Protein AF-A0A915JVV0-F1 (afdb_monomer)

Mean predicted aligned error: 9.93 Å

Radius of gyration: 19.77 Å; Cα contacts (8 Å, |Δi|>4): 149; chains: 1; bounding box: 57×50×51 Å

Organism: Romanomermis culicivorax (NCBI:txid13658)

Structure (mmCIF, N/CA/C/O backbone):
data_AF-A0A915JVV0-F1
#
_entry.id   AF-A0A915JVV0-F1
#
loop_
_atom_site.group_PDB
_atom_site.id
_atom_site.type_symbol
_atom_site.label_atom_id
_atom_site.label_alt_id
_atom_site.label_comp_id
_atom_site.label_asym_id
_atom_site.label_entity_id
_atom_site.label_seq_id
_atom_site.pdbx_PDB_ins_code
_atom_site.Cartn_x
_atom_site.Cartn_y
_atom_site.Cartn_z
_atom_site.occupancy
_atom_site.B_iso_or_equiv
_atom_site.auth_seq_id
_atom_site.auth_comp_id
_atom_site.auth_asym_id
_atom_site.auth_atom_id
_atom_site.pdbx_PDB_model_num
ATOM 1 N N . MET A 1 1 ? -40.326 -8.888 22.782 1.00 46.03 1 MET A N 1
ATOM 2 C CA . MET A 1 1 ? -38.972 -9.107 23.348 1.00 46.03 1 MET A CA 1
ATOM 3 C C . MET A 1 1 ? -38.096 -10.059 22.497 1.00 46.03 1 MET A C 1
ATOM 5 O O . MET A 1 1 ? -37.294 -10.790 23.051 1.00 46.03 1 MET A O 1
ATOM 9 N N . ARG A 1 2 ? -38.201 -10.055 21.150 1.00 50.97 2 ARG A N 1
ATOM 10 C CA . ARG A 1 2 ? -37.357 -10.880 20.242 1.00 50.97 2 ARG A CA 1
ATOM 11 C C . ARG A 1 2 ? -36.210 -10.111 19.569 1.00 50.97 2 ARG A C 1
ATOM 13 O O . ARG A 1 2 ? -35.288 -10.727 19.056 1.00 50.97 2 ARG A O 1
ATOM 20 N N . PHE A 1 3 ? -36.250 -8.781 19.597 1.00 53.56 3 PHE A N 1
ATOM 21 C CA . PHE A 1 3 ? -35.283 -7.937 18.892 1.00 53.56 3 PHE A CA 1
ATOM 22 C C . PHE A 1 3 ? -33.886 -7.951 19.529 1.00 53.56 3 PHE A C 1
ATOM 24 O O . PHE A 1 3 ? -32.893 -7.933 18.816 1.00 53.56 3 PHE A O 1
ATOM 31 N N . THR A 1 4 ? -33.779 -8.081 20.853 1.00 58.09 4 THR A N 1
ATOM 32 C CA . THR A 1 4 ? -32.490 -8.043 21.569 1.00 58.09 4 THR A CA 1
ATOM 33 C C . THR A 1 4 ? -31.574 -9.237 21.273 1.00 58.09 4 THR A C 1
ATOM 35 O O . THR A 1 4 ? -30.357 -9.102 21.370 1.00 58.09 4 THR A O 1
ATOM 38 N N . GLY A 1 5 ? -32.132 -10.394 20.896 1.00 61.81 5 GLY A N 1
ATOM 39 C CA . GLY A 1 5 ? -31.353 -11.577 20.510 1.00 61.81 5 GLY A CA 1
ATOM 40 C C . GLY A 1 5 ? -30.688 -11.428 19.141 1.00 61.81 5 GLY A C 1
ATOM 41 O O . GLY A 1 5 ? -29.501 -11.711 19.008 1.00 61.81 5 GLY A O 1
ATOM 42 N N . ILE A 1 6 ? -31.429 -10.889 18.167 1.00 65.56 6 ILE A N 1
ATOM 43 C CA . ILE A 1 6 ? -30.971 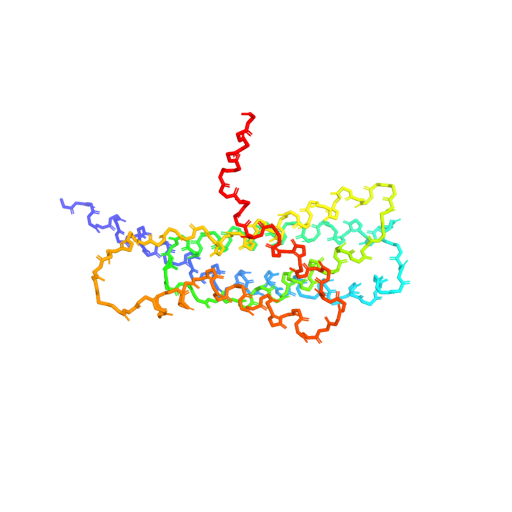-10.696 16.782 1.00 65.56 6 ILE A CA 1
ATOM 44 C C . ILE A 1 6 ? -29.810 -9.693 16.740 1.00 65.56 6 ILE A C 1
ATOM 46 O O . ILE A 1 6 ? -28.754 -9.995 16.193 1.00 65.56 6 ILE A O 1
ATOM 50 N N . PHE A 1 7 ? -29.934 -8.556 17.437 1.00 68.19 7 PHE A N 1
ATOM 51 C CA . PHE A 1 7 ? -28.850 -7.567 17.527 1.00 68.19 7 PHE A CA 1
ATOM 52 C C . PHE A 1 7 ? -27.565 -8.132 18.151 1.00 68.19 7 PHE A C 1
ATOM 54 O O . PHE A 1 7 ? -26.459 -7.748 17.771 1.00 68.19 7 PHE A O 1
ATOM 61 N N . LYS A 1 8 ? -27.686 -9.064 19.106 1.00 72.25 8 LYS A N 1
ATOM 62 C CA . LYS A 1 8 ? -26.529 -9.694 19.755 1.00 72.25 8 LYS A CA 1
ATOM 63 C C . LYS A 1 8 ? -25.811 -10.670 18.821 1.00 72.25 8 LYS A C 1
ATOM 65 O O . LYS A 1 8 ? -24.586 -10.764 18.878 1.00 72.25 8 LYS A O 1
ATOM 70 N N . GLU A 1 9 ? -26.546 -11.401 17.989 1.00 76.81 9 GLU A N 1
ATOM 71 C CA . GLU A 1 9 ? -25.975 -12.301 16.980 1.00 76.81 9 GLU A CA 1
ATOM 72 C C . GLU A 1 9 ? -25.311 -11.520 15.843 1.00 76.81 9 GLU A C 1
ATOM 74 O O . GLU A 1 9 ? -24.174 -11.824 15.484 1.00 76.81 9 GLU A O 1
ATOM 79 N N . GLU A 1 10 ? -25.949 -10.451 15.363 1.00 80.62 10 GLU A N 1
ATOM 80 C CA . GLU A 1 10 ? -25.370 -9.553 14.358 1.00 80.62 10 GLU A CA 1
ATOM 81 C C . GLU A 1 10 ? -24.070 -8.899 14.841 1.00 80.62 10 GLU A C 1
ATOM 83 O O . GLU A 1 10 ? -23.095 -8.827 14.090 1.00 80.62 10 GLU A O 1
ATOM 88 N N . LEU A 1 11 ? -24.012 -8.458 16.103 1.00 82.38 11 LEU A N 1
ATOM 89 C CA . LEU A 1 11 ? -22.802 -7.857 16.667 1.00 82.38 11 LEU A CA 1
ATOM 90 C C . LEU A 1 11 ? -21.660 -8.874 16.788 1.00 82.38 11 LEU A C 1
ATOM 92 O O . LEU A 1 11 ? -20.522 -8.566 16.438 1.00 82.38 11 LEU A O 1
ATOM 96 N N . LYS A 1 12 ? -21.962 -10.101 17.233 1.00 85.62 12 LYS A N 1
ATOM 97 C CA . LYS A 1 12 ? -20.979 -11.196 17.276 1.00 85.62 12 LYS A CA 1
ATOM 98 C C . LYS A 1 12 ? -20.445 -11.527 15.885 1.00 85.62 12 LYS A C 1
ATOM 100 O O . LYS A 1 12 ? -19.245 -11.732 15.734 1.00 85.62 12 LYS A O 1
ATOM 105 N N . TYR A 1 13 ? -21.321 -11.557 14.883 1.00 87.00 13 TYR A N 1
ATOM 106 C CA . TYR A 1 13 ? -20.945 -11.825 13.499 1.00 87.00 13 TYR A CA 1
ATOM 107 C C . TYR A 1 13 ? -20.030 -10.730 12.935 1.00 87.00 13 TYR A C 1
ATOM 109 O O . TYR A 1 13 ? -18.956 -11.032 12.417 1.00 87.00 13 TYR A O 1
ATOM 117 N N . LYS A 1 14 ? -20.393 -9.452 13.119 1.00 84.88 14 LYS A N 1
ATOM 118 C CA . LYS A 1 14 ? -19.555 -8.311 12.713 1.00 84.88 14 LYS A CA 1
ATOM 119 C C . LYS A 1 14 ? -18.187 -8.333 13.391 1.00 84.88 14 LYS A C 1
ATOM 121 O O . LYS A 1 14 ? -17.183 -8.099 12.723 1.00 84.88 14 LYS A O 1
ATOM 126 N N . TYR A 1 15 ? -18.143 -8.657 14.684 1.00 87.19 15 TYR A N 1
ATOM 127 C CA . TYR A 1 15 ? -16.897 -8.774 15.439 1.00 87.19 15 TYR A CA 1
ATOM 128 C C . TYR A 1 15 ? -16.010 -9.919 14.932 1.00 87.19 15 TYR A C 1
ATOM 130 O O . TYR A 1 15 ? -14.814 -9.721 14.738 1.00 87.19 15 TYR A O 1
ATOM 138 N N . ALA A 1 16 ? -16.587 -11.092 14.655 1.00 89.00 16 ALA A N 1
ATOM 139 C CA . ALA A 1 16 ? -15.845 -12.230 14.113 1.00 89.00 16 ALA A CA 1
ATOM 140 C C . ALA A 1 16 ? -15.246 -11.922 12.729 1.00 89.00 16 ALA A C 1
ATOM 142 O O . ALA A 1 16 ? -14.069 -12.191 12.500 1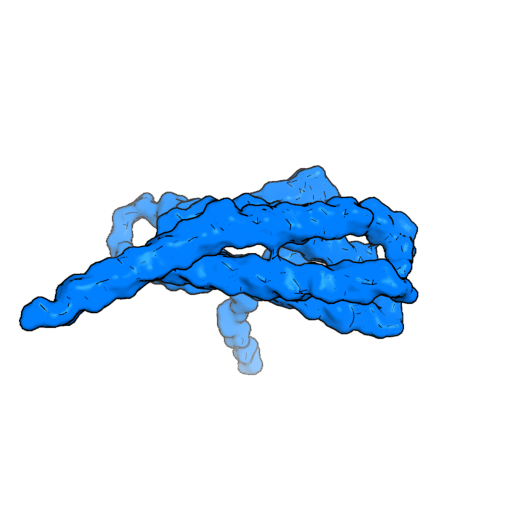.00 89.00 16 ALA A O 1
ATOM 143 N N . ILE A 1 17 ? -16.021 -11.295 11.833 1.00 89.31 17 ILE A N 1
ATOM 144 C CA . ILE A 1 17 ? -15.519 -10.841 10.524 1.00 89.31 17 ILE A CA 1
ATOM 145 C C . ILE A 1 17 ? -14.372 -9.855 10.706 1.00 89.31 17 ILE A C 1
ATOM 147 O O . ILE A 1 17 ? -13.333 -9.976 10.069 1.00 89.31 17 ILE A O 1
ATOM 151 N N . MET A 1 18 ? -14.559 -8.870 11.576 1.00 89.88 18 MET A N 1
ATOM 152 C CA . MET A 1 18 ? -13.568 -7.840 11.835 1.00 89.88 18 MET A CA 1
ATOM 153 C C . MET A 1 18 ? -12.255 -8.426 12.371 1.00 89.88 18 MET A C 1
ATOM 155 O O . MET A 1 18 ? -11.185 -8.008 11.937 1.00 89.88 18 MET A O 1
ATOM 159 N N . GLN A 1 19 ? -12.323 -9.413 13.269 1.00 89.25 19 GLN A N 1
ATOM 160 C CA . GLN A 1 19 ? -11.139 -10.132 13.736 1.00 89.25 19 GLN A CA 1
ATOM 161 C C . GLN A 1 19 ? -10.459 -10.910 12.607 1.00 89.25 19 GLN A C 1
ATOM 163 O O . GLN A 1 19 ? -9.256 -10.755 12.435 1.00 89.25 19 GLN A O 1
ATOM 168 N N . ALA A 1 20 ? -11.210 -11.676 11.813 1.00 90.81 20 ALA A N 1
ATOM 169 C CA . ALA A 1 20 ? -10.649 -12.437 10.694 1.00 90.81 20 ALA A CA 1
ATOM 170 C C . ALA A 1 20 ? -9.989 -11.522 9.644 1.00 90.81 20 ALA A C 1
ATOM 172 O O . ALA A 1 20 ? -8.896 -11.798 9.153 1.00 90.81 20 ALA A O 1
ATOM 173 N N . LEU A 1 21 ? -10.617 -10.384 9.328 1.00 90.88 21 LEU A N 1
ATOM 174 C CA . LEU A 1 21 ? -10.045 -9.402 8.407 1.00 90.88 21 LEU A CA 1
ATOM 175 C C . LEU A 1 21 ? -8.754 -8.789 8.959 1.00 90.88 21 LEU A C 1
ATOM 177 O O . LEU A 1 21 ? -7.789 -8.656 8.214 1.00 90.88 21 LEU A O 1
ATOM 181 N N . TYR A 1 22 ? -8.731 -8.429 10.244 1.00 90.12 22 TYR A N 1
ATOM 182 C CA . TYR A 1 22 ? -7.591 -7.753 10.864 1.00 90.12 22 TYR A CA 1
ATOM 183 C C . TYR A 1 22 ? -6.408 -8.686 11.156 1.00 90.12 22 TYR A C 1
ATOM 185 O O . TYR A 1 22 ? -5.268 -8.305 10.919 1.00 90.12 22 TYR A O 1
ATOM 193 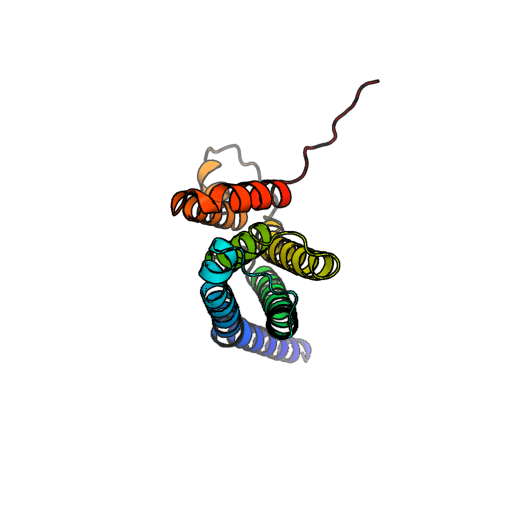N N . PHE A 1 23 ? -6.659 -9.888 11.681 1.00 90.31 23 PHE A N 1
ATOM 194 C CA . PHE A 1 23 ? -5.601 -10.795 12.138 1.00 90.31 23 PHE A CA 1
ATOM 195 C C . PHE A 1 23 ? -5.143 -11.793 11.074 1.00 90.31 23 PHE A C 1
ATOM 197 O O . PHE A 1 23 ? -3.973 -12.169 11.087 1.00 90.31 23 PHE A O 1
ATOM 204 N N . ASP A 1 24 ? -6.017 -12.187 10.144 1.00 91.00 24 ASP A N 1
ATOM 205 C CA . ASP A 1 24 ? -5.686 -13.221 9.160 1.00 91.00 24 ASP A CA 1
ATOM 206 C C . ASP A 1 24 ? -5.495 -12.622 7.761 1.00 91.00 24 ASP A C 1
ATOM 208 O O . ASP A 1 24 ? -4.431 -12.748 7.155 1.00 91.00 24 ASP A O 1
ATOM 212 N N . ILE A 1 25 ? -6.515 -11.939 7.234 1.00 93.44 25 ILE A N 1
ATOM 213 C CA . ILE A 1 25 ? -6.555 -11.568 5.810 1.00 93.44 25 ILE A CA 1
ATOM 214 C C . ILE A 1 25 ? -5.634 -10.383 5.503 1.00 93.44 25 ILE A C 1
ATOM 216 O O . ILE A 1 25 ? -4.822 -10.460 4.578 1.00 93.44 25 ILE A O 1
ATOM 220 N N . LEU A 1 26 ? -5.744 -9.288 6.263 1.00 93.88 26 LEU A N 1
ATOM 221 C CA . LEU A 1 26 ? -4.965 -8.075 6.018 1.00 93.88 26 LEU A CA 1
ATOM 222 C C . LEU A 1 26 ? -3.449 -8.321 6.137 1.00 93.88 26 LEU A C 1
ATOM 224 O O . LEU A 1 26 ? -2.740 -7.911 5.216 1.00 93.88 26 LEU A O 1
ATOM 228 N N . PRO A 1 27 ? -2.919 -9.028 7.157 1.00 94.69 27 PRO A N 1
ATOM 229 C CA . PRO A 1 27 ? -1.481 -9.286 7.260 1.00 94.69 27 PRO A CA 1
ATOM 230 C C . PRO A 1 27 ? -0.947 -10.147 6.112 1.00 94.69 27 PRO A C 1
ATOM 232 O O . PRO A 1 27 ? 0.115 -9.853 5.563 1.00 94.69 27 PRO A O 1
ATOM 235 N N . VAL A 1 28 ? -1.698 -11.170 5.688 1.00 95.62 28 VAL A N 1
ATOM 236 C CA . VAL A 1 28 ? -1.309 -12.020 4.551 1.00 95.62 28 VAL A CA 1
ATOM 237 C C . VAL A 1 28 ? -1.297 -11.216 3.252 1.00 95.62 28 VAL A C 1
ATOM 239 O O . VAL A 1 28 ? -0.325 -11.280 2.500 1.00 95.62 28 VAL A O 1
ATOM 242 N N . ALA A 1 29 ? -2.337 -10.418 2.993 1.00 95.19 29 ALA A N 1
ATOM 243 C CA . ALA A 1 29 ? -2.399 -9.580 1.798 1.00 95.19 29 ALA A CA 1
ATOM 244 C C . ALA A 1 29 ? -1.277 -8.525 1.785 1.00 95.19 29 ALA A C 1
ATOM 246 O O . ALA A 1 29 ? -0.619 -8.330 0.763 1.00 95.19 29 ALA A O 1
ATOM 247 N N . THR A 1 30 ? -1.001 -7.915 2.940 1.00 95.00 30 THR A N 1
ATOM 248 C CA . THR A 1 30 ? 0.130 -6.997 3.149 1.00 95.00 30 THR A CA 1
ATOM 249 C C . THR A 1 30 ? 1.457 -7.658 2.794 1.00 95.00 30 THR A C 1
ATOM 251 O O . THR A 1 30 ? 2.237 -7.109 2.019 1.00 95.00 30 THR A O 1
ATOM 254 N N . GLN A 1 31 ? 1.692 -8.869 3.305 1.00 95.75 31 GLN A N 1
ATOM 255 C CA . GLN A 1 31 ? 2.925 -9.609 3.057 1.00 95.75 31 GLN A CA 1
ATOM 256 C C . GLN A 1 31 ? 3.084 -9.990 1.579 1.00 95.75 31 GLN A C 1
ATOM 258 O O . GLN A 1 31 ? 4.200 -9.992 1.059 1.00 95.75 31 GLN A O 1
ATOM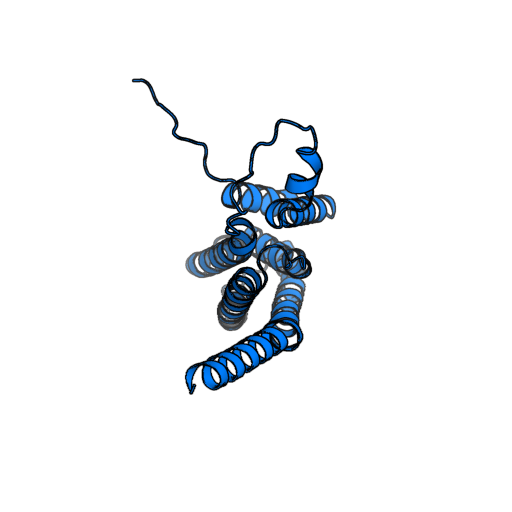 263 N N . ILE A 1 32 ? 1.986 -10.316 0.888 1.00 95.00 32 ILE A N 1
ATOM 264 C CA . ILE A 1 32 ? 2.009 -10.580 -0.555 1.00 95.00 32 ILE A CA 1
ATOM 265 C C . ILE A 1 32 ? 2.456 -9.323 -1.309 1.00 95.00 32 ILE A C 1
ATOM 267 O O . ILE A 1 32 ? 3.364 -9.417 -2.133 1.00 95.00 32 ILE A O 1
ATOM 271 N N . ILE A 1 33 ? 1.874 -8.155 -1.010 1.00 95.00 33 ILE A N 1
ATOM 272 C CA . ILE A 1 33 ? 2.281 -6.887 -1.637 1.00 95.00 33 ILE A CA 1
ATOM 273 C C . ILE A 1 33 ? 3.742 -6.565 -1.343 1.00 95.00 33 ILE A C 1
ATOM 275 O O . ILE A 1 33 ? 4.476 -6.224 -2.267 1.00 95.00 33 ILE A O 1
ATOM 279 N N . GLU A 1 34 ? 4.184 -6.711 -0.095 1.00 94.19 34 GLU A N 1
ATOM 280 C CA . GLU A 1 34 ? 5.569 -6.432 0.278 1.00 94.19 34 GLU A CA 1
ATOM 281 C C . GLU A 1 34 ? 6.554 -7.313 -0.497 1.00 94.19 34 GLU A C 1
ATOM 283 O O . GLU A 1 34 ? 7.476 -6.799 -1.129 1.00 94.19 34 GLU A O 1
ATOM 288 N N . LYS A 1 35 ? 6.310 -8.627 -0.547 1.00 93.44 35 LYS A N 1
ATOM 289 C CA . LYS A 1 35 ? 7.153 -9.559 -1.309 1.00 93.44 35 LYS A CA 1
ATOM 290 C C . LYS A 1 35 ? 7.155 -9.244 -2.802 1.00 93.44 35 LYS A C 1
ATOM 292 O O . LYS A 1 35 ? 8.201 -9.317 -3.440 1.00 93.44 35 LYS A O 1
ATOM 297 N N . LEU A 1 36 ? 6.001 -8.898 -3.374 1.00 91.19 36 LEU A N 1
ATOM 298 C CA . LEU A 1 36 ? 5.904 -8.522 -4.786 1.00 91.19 36 LEU A CA 1
ATOM 299 C C . LEU A 1 36 ? 6.666 -7.223 -5.075 1.00 91.19 36 LEU A C 1
ATOM 301 O O . LEU A 1 36 ? 7.362 -7.143 -6.086 1.00 91.19 36 LEU A O 1
ATOM 305 N N . ALA A 1 37 ? 6.590 -6.235 -4.183 1.00 90.69 37 ALA A N 1
ATOM 306 C CA . ALA A 1 37 ? 7.358 -5.005 -4.306 1.00 90.69 37 ALA A CA 1
ATOM 307 C C . ALA A 1 37 ? 8.868 -5.281 -4.227 1.00 90.69 37 ALA A C 1
ATOM 309 O O . ALA A 1 37 ? 9.623 -4.793 -5.066 1.00 90.69 37 ALA A O 1
ATOM 310 N N . GLU A 1 38 ? 9.322 -6.105 -3.281 1.00 89.81 38 GLU A N 1
ATOM 311 C CA . GLU A 1 38 ? 10.740 -6.458 -3.109 1.00 89.81 38 GLU A CA 1
ATOM 312 C C . GLU A 1 38 ? 11.317 -7.214 -4.307 1.00 89.81 38 GLU A C 1
ATOM 314 O O . GLU A 1 38 ? 12.383 -6.852 -4.808 1.00 89.81 38 GLU A O 1
ATOM 319 N N . LEU A 1 39 ? 10.591 -8.215 -4.818 1.00 86.50 39 LEU A N 1
ATOM 320 C CA . LEU A 1 39 ? 11.012 -9.018 -5.973 1.00 86.50 39 LEU A CA 1
ATOM 321 C C . LEU A 1 39 ? 11.297 -8.175 -7.213 1.00 86.50 39 LEU A C 1
ATOM 323 O O . LEU A 1 39 ? 12.116 -8.550 -8.052 1.00 86.50 39 LEU A O 1
ATOM 327 N N . HIS A 1 40 ? 10.614 -7.046 -7.350 1.00 80.00 40 HIS A N 1
ATOM 328 C CA . HIS A 1 40 ? 10.710 -6.230 -8.543 1.00 80.00 40 HIS A CA 1
ATOM 329 C C . HIS A 1 40 ? 11.387 -4.869 -8.324 1.00 80.00 40 HIS A C 1
ATOM 331 O O . HIS A 1 40 ? 11.804 -4.253 -9.304 1.00 80.00 40 HIS A O 1
ATOM 337 N N . SER A 1 41 ? 11.617 -4.450 -7.074 1.00 78.56 41 SER A N 1
ATOM 338 C CA . SER A 1 41 ? 12.334 -3.211 -6.732 1.00 78.56 41 SER A CA 1
ATOM 339 C C . SER A 1 41 ? 13.684 -3.100 -7.450 1.00 78.56 41 SER A C 1
ATOM 341 O O . SER A 1 41 ? 13.978 -2.071 -8.053 1.00 78.56 41 SER A O 1
ATOM 343 N N . LEU A 1 42 ? 14.481 -4.176 -7.456 1.00 74.62 42 LEU A N 1
ATOM 344 C CA . LEU A 1 42 ? 15.778 -4.197 -8.144 1.00 74.62 42 LEU A CA 1
ATOM 345 C C . LEU A 1 42 ? 15.628 -4.248 -9.672 1.00 74.62 42 LEU A C 1
ATOM 347 O O . LEU A 1 42 ? 16.350 -3.564 -10.394 1.00 74.62 42 LEU A O 1
ATOM 351 N N . ASN A 1 43 ? 14.672 -5.037 -10.166 1.00 71.81 43 ASN A N 1
ATOM 352 C CA . ASN A 1 43 ? 14.456 -5.221 -11.602 1.00 71.81 43 ASN A CA 1
ATOM 353 C C . ASN A 1 43 ? 14.076 -3.902 -12.293 1.00 71.81 43 ASN A C 1
ATOM 355 O O . ASN A 1 43 ? 14.543 -3.625 -13.399 1.00 71.81 43 ASN A O 1
ATOM 359 N N . TRP A 1 44 ? 13.282 -3.056 -11.630 1.00 71.38 44 TRP A N 1
ATOM 360 C CA . TRP A 1 44 ? 12.919 -1.746 -12.172 1.00 71.38 44 TRP A CA 1
ATOM 361 C C . TRP A 1 44 ? 14.028 -0.708 -12.049 1.00 71.38 44 TRP A C 1
ATOM 363 O O . TRP A 1 44 ? 14.225 0.059 -12.988 1.00 71.38 44 TRP A O 1
ATOM 373 N N . GLN A 1 45 ? 14.824 -0.734 -10.975 1.00 69.00 45 GLN A N 1
ATOM 374 C CA . GLN A 1 45 ? 16.033 0.099 -10.880 1.00 69.00 45 GLN A CA 1
ATOM 375 C C . GLN A 1 45 ? 17.022 -0.184 -12.020 1.00 69.00 45 GLN A C 1
ATOM 377 O O . GLN A 1 45 ? 17.743 0.710 -12.455 1.00 69.00 45 GLN A O 1
ATOM 382 N N . GLN A 1 46 ? 17.037 -1.418 -12.525 1.00 73.81 46 GLN A N 1
ATOM 383 C CA . GLN A 1 46 ? 17.883 -1.847 -13.638 1.00 73.81 46 GLN A CA 1
ATOM 384 C C . GLN A 1 46 ? 17.239 -1.640 -15.021 1.00 73.81 46 GLN A C 1
ATOM 386 O O . GLN A 1 46 ? 17.839 -2.000 -16.032 1.00 73.81 46 GLN A O 1
ATOM 391 N N . GLY A 1 47 ? 16.031 -1.065 -15.094 1.00 66.81 47 GLY A N 1
ATOM 392 C CA . GLY A 1 47 ? 15.343 -0.784 -16.358 1.00 66.81 47 GLY A CA 1
ATOM 393 C C . GLY A 1 47 ? 14.851 -2.030 -17.102 1.00 66.81 47 GLY A C 1
ATOM 394 O O . GLY A 1 47 ? 14.624 -1.976 -18.312 1.00 66.81 47 GLY A O 1
ATOM 395 N N . ILE A 1 48 ? 14.685 -3.163 -16.410 1.00 70.81 48 ILE A N 1
ATOM 396 C CA . ILE A 1 48 ? 14.212 -4.407 -17.026 1.00 70.81 48 ILE A CA 1
ATOM 397 C C . ILE A 1 48 ? 12.717 -4.272 -17.334 1.00 70.81 48 ILE A C 1
ATOM 399 O O . ILE A 1 48 ? 11.879 -4.169 -16.437 1.00 70.81 48 ILE A O 1
ATOM 403 N N . SER A 1 49 ? 12.375 -4.297 -18.624 1.00 67.75 49 SER A N 1
ATOM 404 C CA . SER A 1 49 ? 10.983 -4.225 -19.071 1.00 67.75 49 SER A CA 1
ATOM 405 C C . SER A 1 49 ? 10.217 -5.505 -18.727 1.00 67.75 49 SER A C 1
ATOM 407 O O . SER A 1 49 ? 10.628 -6.614 -19.075 1.00 67.75 49 SER A O 1
ATOM 409 N N . LEU A 1 50 ? 9.054 -5.341 -18.093 1.00 64.69 50 LEU A N 1
ATOM 410 C CA . LEU A 1 50 ? 8.095 -6.412 -17.805 1.00 64.69 50 LEU A CA 1
ATOM 411 C C . LEU A 1 50 ? 7.046 -6.582 -18.911 1.00 64.69 50 LEU A C 1
ATOM 413 O O . LEU A 1 50 ? 5.970 -7.119 -18.657 1.00 64.69 50 LEU A O 1
ATOM 417 N N . ASN A 1 51 ? 7.339 -6.176 -20.150 1.00 69.62 51 ASN A N 1
ATOM 418 C CA . ASN A 1 51 ? 6.488 -6.498 -21.299 1.00 69.62 51 ASN A CA 1
ATOM 419 C C . ASN A 1 51 ? 6.650 -7.973 -21.722 1.00 69.62 51 ASN A C 1
ATOM 421 O O . ASN A 1 51 ? 7.005 -8.303 -22.851 1.00 69.62 51 ASN A O 1
ATOM 425 N N . ASN A 1 52 ? 6.492 -8.872 -20.756 1.00 70.50 52 ASN A N 1
ATOM 426 C CA . ASN A 1 52 ? 6.645 -10.308 -20.881 1.00 70.50 52 ASN A CA 1
ATOM 427 C C . ASN A 1 52 ? 5.623 -11.008 -19.970 1.00 70.50 52 ASN A C 1
ATOM 429 O O . ASN A 1 52 ? 4.926 -10.384 -19.169 1.00 70.50 52 ASN A O 1
ATOM 433 N N . ARG A 1 53 ? 5.547 -12.336 -20.070 1.00 72.88 53 ARG A N 1
ATOM 434 C CA . ARG A 1 53 ? 4.600 -13.154 -19.297 1.00 72.88 53 ARG A CA 1
ATOM 435 C C . ARG A 1 53 ? 4.728 -12.968 -17.778 1.00 72.88 53 ARG A C 1
ATOM 437 O O . ARG A 1 53 ? 3.730 -13.094 -17.073 1.00 72.88 53 ARG A O 1
ATOM 444 N N . CYS A 1 54 ? 5.924 -12.657 -17.276 1.00 75.38 54 CYS A N 1
ATOM 445 C CA . CYS A 1 54 ? 6.151 -12.411 -15.853 1.00 75.38 54 CYS A CA 1
ATOM 446 C C . CYS A 1 54 ? 5.465 -11.118 -15.391 1.00 75.38 54 CYS A C 1
ATOM 448 O O . CYS A 1 54 ? 4.880 -11.106 -14.312 1.00 75.38 54 CYS A O 1
ATOM 450 N N . GLY A 1 55 ? 5.454 -10.074 -16.227 1.00 78.38 55 GLY A N 1
ATOM 451 C CA . GLY A 1 55 ? 4.680 -8.858 -15.973 1.00 78.38 55 GLY A CA 1
ATOM 452 C C . GLY A 1 55 ? 3.182 -9.132 -15.876 1.00 78.38 55 GLY A C 1
ATOM 453 O O . GLY A 1 55 ? 2.549 -8.746 -14.901 1.00 78.38 55 GLY A O 1
ATOM 454 N N . SER A 1 56 ? 2.608 -9.879 -16.824 1.00 79.75 56 SER A N 1
ATOM 455 C CA . SER A 1 56 ? 1.177 -10.227 -16.786 1.00 79.75 56 SER A CA 1
ATOM 456 C C . SER A 1 56 ? 0.777 -10.989 -15.516 1.00 79.75 56 SER A C 1
ATOM 458 O O . SER A 1 56 ? -0.270 -10.709 -14.936 1.00 79.75 56 SER A O 1
ATOM 460 N N . ILE A 1 57 ? 1.612 -11.930 -15.061 1.00 83.94 57 ILE A N 1
ATOM 461 C CA . ILE A 1 57 ? 1.374 -12.678 -13.815 1.00 83.94 57 ILE A CA 1
ATOM 462 C C . ILE A 1 57 ? 1.447 -11.745 -12.604 1.00 83.94 57 ILE A C 1
ATOM 464 O O . ILE A 1 57 ? 0.605 -11.831 -11.714 1.00 83.94 57 ILE A O 1
ATOM 468 N N . PHE A 1 58 ? 2.412 -10.826 -12.590 1.00 86.25 58 PHE A N 1
ATOM 469 C CA . PHE A 1 58 ? 2.515 -9.813 -11.548 1.00 86.25 58 PHE A CA 1
ATOM 470 C C . PHE A 1 58 ? 1.223 -8.988 -11.444 1.00 86.25 58 PHE A C 1
ATOM 472 O O . PHE A 1 58 ? 0.627 -8.935 -10.369 1.00 86.25 58 PHE A O 1
ATOM 479 N N . TYR A 1 59 ? 0.714 -8.446 -12.556 1.00 84.38 59 TYR A N 1
ATOM 480 C CA . TYR A 1 59 ? -0.548 -7.691 -12.562 1.00 84.38 59 TYR A CA 1
ATOM 481 C C . TYR A 1 59 ? -1.738 -8.527 -12.069 1.00 84.38 59 TYR A C 1
ATOM 483 O O . TYR A 1 59 ? -2.539 -8.046 -11.263 1.00 84.38 59 TYR A O 1
ATOM 491 N N . ALA A 1 60 ? -1.822 -9.790 -12.499 1.00 87.75 60 ALA A N 1
ATOM 492 C CA . ALA A 1 60 ? -2.878 -10.714 -12.094 1.00 87.75 60 ALA A CA 1
ATOM 493 C C . ALA A 1 60 ? -2.868 -11.034 -10.588 1.00 87.75 60 ALA A C 1
ATOM 495 O O . ALA A 1 60 ? -3.919 -11.342 -10.033 1.00 87.75 60 ALA A O 1
ATOM 496 N N . CYS A 1 61 ? -1.716 -10.938 -9.918 1.00 90.94 61 CYS A N 1
ATOM 497 C CA . CYS A 1 61 ? -1.597 -11.135 -8.472 1.00 90.94 61 CYS A CA 1
ATOM 498 C C . CYS A 1 61 ? -1.830 -9.840 -7.682 1.00 90.94 61 CYS A C 1
ATOM 500 O O . CYS A 1 61 ? -2.498 -9.844 -6.647 1.00 90.94 61 CYS A O 1
ATOM 502 N N . VAL A 1 62 ? -1.286 -8.720 -8.159 1.00 92.81 62 VAL A N 1
ATOM 503 C CA . VAL A 1 62 ? -1.290 -7.444 -7.431 1.00 92.81 62 VAL A CA 1
ATOM 504 C C . VAL A 1 62 ? -2.694 -6.863 -7.318 1.00 92.81 62 VAL A C 1
ATOM 506 O O . VAL A 1 62 ? -3.129 -6.534 -6.218 1.00 92.81 62 VAL A O 1
ATOM 509 N N . LEU A 1 63 ? -3.415 -6.744 -8.436 1.00 92.12 63 LEU A N 1
ATOM 510 C CA . LEU A 1 63 ? -4.729 -6.096 -8.470 1.00 92.12 63 LEU A CA 1
ATOM 511 C C . LEU A 1 63 ? -5.758 -6.726 -7.514 1.00 92.12 63 LEU A C 1
ATOM 513 O O . LEU A 1 63 ? -6.361 -5.982 -6.735 1.00 92.12 63 LEU A O 1
ATOM 517 N N . PRO A 1 64 ? -5.968 -8.059 -7.495 1.00 94.19 64 PRO A N 1
ATOM 518 C CA . PRO A 1 64 ? -6.894 -8.652 -6.534 1.00 94.19 64 PRO A CA 1
ATOM 519 C C . PRO A 1 64 ? -6.410 -8.483 -5.090 1.00 94.19 64 PRO A C 1
ATOM 521 O O . PRO A 1 64 ? -7.230 -8.235 -4.210 1.00 94.19 64 PRO A O 1
ATOM 524 N N . THR A 1 65 ? -5.097 -8.542 -4.841 1.00 95.38 65 THR A N 1
ATOM 525 C CA . THR A 1 65 ? -4.537 -8.347 -3.495 1.00 95.38 65 THR A CA 1
ATOM 526 C C . THR A 1 65 ? -4.794 -6.926 -2.986 1.00 95.38 65 THR A C 1
ATOM 528 O O . THR A 1 65 ? -5.258 -6.750 -1.861 1.00 95.38 65 THR A O 1
ATOM 531 N N . LEU A 1 66 ? -4.583 -5.908 -3.826 1.00 95.19 66 LEU A N 1
ATOM 532 C CA . LEU A 1 66 ? -4.898 -4.514 -3.496 1.00 95.19 66 LEU A CA 1
ATOM 533 C C . LEU A 1 66 ? -6.393 -4.300 -3.268 1.00 95.19 66 LEU A C 1
ATOM 535 O O . LEU A 1 66 ? -6.775 -3.609 -2.326 1.00 95.19 66 LEU A O 1
ATOM 539 N N . SER A 1 67 ? -7.243 -4.934 -4.079 1.00 93.88 67 SER A N 1
ATOM 540 C CA . SER A 1 67 ? -8.690 -4.890 -3.872 1.00 93.88 67 SER A CA 1
ATOM 541 C C . SER A 1 67 ? -9.072 -5.461 -2.503 1.00 93.88 67 SER A C 1
ATOM 543 O O . SER A 1 67 ? -9.845 -4.834 -1.779 1.00 93.88 67 SER A O 1
ATOM 545 N N . ILE A 1 68 ? -8.491 -6.597 -2.097 1.00 94.62 68 ILE A N 1
ATOM 546 C CA . ILE A 1 68 ? -8.711 -7.187 -0.767 1.00 94.62 68 ILE A CA 1
ATOM 547 C C . ILE A 1 68 ? -8.267 -6.220 0.332 1.00 94.62 68 ILE A C 1
ATOM 549 O O . ILE A 1 68 ? -9.048 -5.954 1.243 1.00 94.62 68 ILE A O 1
ATOM 553 N N . ILE A 1 69 ? -7.058 -5.657 0.231 1.00 95.00 69 ILE A N 1
ATOM 554 C CA . ILE A 1 69 ? -6.530 -4.695 1.211 1.00 95.00 69 ILE A CA 1
ATOM 555 C C . ILE A 1 69 ? -7.470 -3.499 1.343 1.00 95.00 69 ILE A C 1
ATOM 557 O O . ILE A 1 69 ? -7.875 -3.170 2.454 1.00 95.00 69 ILE A O 1
ATOM 561 N N . LYS A 1 70 ? -7.881 -2.892 0.226 1.00 93.12 70 LYS A N 1
ATOM 562 C CA . LYS A 1 70 ? -8.801 -1.751 0.223 1.00 93.12 70 LYS A CA 1
ATOM 563 C C . LYS A 1 70 ? -10.112 -2.082 0.934 1.00 93.12 70 LYS A C 1
ATOM 565 O O . LYS A 1 70 ? -10.537 -1.329 1.802 1.00 93.12 70 LYS A O 1
ATOM 570 N N . HIS A 1 71 ? -10.737 -3.217 0.614 1.00 92.25 71 HIS A N 1
ATOM 571 C CA . HIS A 1 71 ? -11.980 -3.628 1.274 1.00 92.25 71 HIS A CA 1
ATOM 572 C C . HIS A 1 71 ? -11.779 -3.899 2.769 1.00 92.25 71 HIS A C 1
ATOM 574 O O . HIS A 1 71 ? -12.627 -3.503 3.569 1.00 92.25 71 HIS A O 1
ATOM 580 N N . CYS A 1 72 ? -10.662 -4.526 3.155 1.00 92.06 72 CYS A N 1
ATOM 581 C CA . CYS A 1 72 ? -10.318 -4.737 4.559 1.00 92.06 72 CYS A CA 1
ATOM 582 C C . CYS A 1 72 ? -10.184 -3.399 5.286 1.00 92.06 72 CYS A C 1
ATOM 584 O O . CYS A 1 72 ? -10.822 -3.210 6.315 1.00 92.06 72 CYS A O 1
ATOM 586 N N . LEU A 1 73 ? -9.413 -2.459 4.735 1.00 91.12 73 LEU A N 1
ATOM 587 C CA . LEU A 1 73 ? -9.194 -1.146 5.336 1.00 91.12 73 LEU A CA 1
ATOM 588 C C . LEU A 1 73 ? -10.494 -0.356 5.444 1.00 91.12 73 LEU A C 1
ATOM 590 O O . LEU A 1 73 ? -10.847 0.051 6.544 1.00 91.12 73 LEU A O 1
ATOM 594 N N . CYS A 1 74 ? -11.267 -0.232 4.363 1.00 89.94 74 CYS A N 1
ATOM 595 C CA . CYS A 1 74 ? -12.564 0.441 4.406 1.00 89.94 74 CYS A CA 1
ATOM 596 C C . CYS A 1 74 ? -13.492 -0.181 5.459 1.00 89.94 74 CYS A C 1
ATOM 598 O O . CYS A 1 74 ? -14.123 0.541 6.226 1.00 89.94 74 CYS A O 1
ATOM 600 N N . TYR A 1 75 ? -13.577 -1.512 5.535 1.00 89.69 75 TYR A N 1
ATOM 601 C CA . TYR A 1 75 ? -14.435 -2.175 6.516 1.00 89.69 75 TYR A CA 1
ATOM 602 C C . TYR A 1 75 ? -13.939 -1.973 7.955 1.00 89.69 75 TYR A C 1
ATOM 604 O O . TYR A 1 75 ? -14.732 -1.647 8.838 1.00 89.69 75 TYR A O 1
ATOM 612 N N . LEU A 1 76 ? -12.637 -2.141 8.201 1.00 89.00 76 LEU A N 1
ATOM 613 C CA . LEU A 1 76 ? -12.025 -2.008 9.525 1.00 89.00 76 LEU A CA 1
ATOM 614 C C . LEU A 1 76 ? -12.098 -0.571 10.039 1.00 89.00 76 LEU A C 1
ATOM 616 O O . LEU A 1 76 ? -12.496 -0.364 11.185 1.00 89.00 76 LEU A O 1
ATOM 620 N N . ILE A 1 77 ? -11.779 0.401 9.186 1.00 87.50 77 ILE A N 1
ATOM 621 C CA . ILE A 1 77 ? -11.843 1.829 9.498 1.00 87.50 77 ILE A CA 1
ATOM 622 C C . ILE A 1 77 ? -13.295 2.244 9.753 1.00 87.50 77 ILE A C 1
ATOM 624 O O . ILE A 1 77 ? -13.568 2.896 10.752 1.00 87.50 77 ILE A O 1
ATOM 628 N N . ASN A 1 78 ? -14.262 1.784 8.953 1.00 85.00 78 ASN A N 1
ATOM 629 C CA . ASN A 1 78 ? -15.676 2.087 9.207 1.00 85.00 78 ASN A CA 1
ATOM 630 C C . ASN A 1 78 ? -16.210 1.442 10.497 1.00 85.00 78 ASN A C 1
ATOM 632 O O . ASN A 1 78 ? -17.073 2.019 11.160 1.00 85.00 78 ASN A O 1
ATOM 636 N N . CYS A 1 79 ? -15.719 0.253 10.865 1.00 82.50 79 CYS A N 1
ATOM 637 C CA . CYS A 1 79 ? -16.144 -0.434 12.087 1.00 82.50 79 CYS A CA 1
ATOM 638 C C . CYS A 1 79 ? -15.506 0.142 13.360 1.00 82.50 79 CYS A C 1
ATOM 640 O O . CYS A 1 79 ? -16.180 0.192 14.386 1.00 82.50 79 CYS A O 1
ATOM 642 N N . ARG A 1 80 ? -14.226 0.543 13.315 1.00 79.25 80 ARG A N 1
ATOM 643 C CA . ARG A 1 80 ? -13.464 1.045 14.478 1.00 79.25 80 ARG A CA 1
ATOM 644 C C . ARG A 1 80 ? -13.392 2.569 14.576 1.00 79.25 80 ARG A C 1
ATOM 646 O O . ARG A 1 80 ? -13.147 3.077 15.665 1.00 79.25 80 ARG A O 1
ATOM 653 N N . LYS A 1 81 ? -13.586 3.290 13.470 1.00 77.62 81 LYS A N 1
ATOM 654 C CA . LYS A 1 81 ? -13.405 4.746 13.357 1.00 77.62 81 LYS A CA 1
ATOM 655 C C . LYS A 1 81 ? -12.084 5.187 14.007 1.00 77.62 81 LYS A C 1
ATOM 657 O O . LYS A 1 81 ? -11.025 4.721 13.599 1.00 77.62 81 LYS A O 1
ATOM 662 N N . GLU A 1 82 ? -12.157 6.010 15.050 1.00 66.06 82 GLU A N 1
ATOM 663 C CA . GLU A 1 82 ? -11.027 6.580 15.797 1.00 66.06 82 GLU A CA 1
ATOM 664 C C . GLU A 1 82 ? -10.161 5.543 16.538 1.00 66.06 82 GLU A C 1
ATOM 666 O O . GLU A 1 82 ? -9.007 5.815 16.879 1.00 66.06 82 GLU A O 1
ATOM 671 N N . GLU A 1 83 ? -10.677 4.334 16.789 1.00 73.44 83 GLU A N 1
ATOM 672 C CA . GLU A 1 83 ? -9.905 3.267 17.439 1.00 73.44 83 GLU A CA 1
ATOM 673 C C . GLU A 1 83 ? -8.950 2.554 16.471 1.00 73.44 83 GLU A C 1
ATOM 675 O O . GLU A 1 83 ? -8.059 1.813 16.900 1.00 73.44 83 GLU A O 1
ATOM 680 N N . PHE A 1 84 ? -9.117 2.738 15.157 1.00 79.94 84 PHE A N 1
ATOM 681 C CA . PHE A 1 84 ? -8.186 2.183 14.184 1.00 79.94 84 PHE A CA 1
ATOM 682 C C . PHE A 1 84 ? -6.928 3.051 14.129 1.00 79.94 84 PHE A C 1
ATOM 684 O O . PHE A 1 84 ? -6.988 4.208 13.735 1.00 79.94 84 PHE A O 1
ATOM 691 N N . ARG A 1 85 ? -5.782 2.488 14.524 1.00 81.75 85 ARG A N 1
ATOM 692 C CA . ARG A 1 85 ? -4.485 3.194 14.576 1.00 81.75 85 ARG A CA 1
ATOM 693 C C . ARG A 1 85 ? -3.360 2.451 13.853 1.00 81.75 85 ARG A C 1
ATOM 695 O O . ARG A 1 85 ? -2.198 2.818 13.977 1.00 81.75 85 ARG A O 1
ATOM 702 N N . ASP A 1 86 ? -3.692 1.377 13.142 1.00 86.00 86 ASP A N 1
ATOM 703 C CA . ASP A 1 86 ? -2.695 0.555 12.466 1.00 86.00 86 ASP A CA 1
ATOM 704 C C . ASP A 1 86 ? -2.326 1.159 11.106 1.00 86.00 86 ASP A C 1
ATOM 706 O O . ASP A 1 86 ? -3.116 1.147 10.162 1.00 86.00 86 ASP A O 1
ATOM 710 N N . THR A 1 87 ? -1.111 1.695 11.015 1.00 88.69 87 THR A N 1
ATOM 711 C CA . THR A 1 87 ? -0.536 2.272 9.794 1.00 88.69 87 THR A CA 1
ATOM 712 C C . THR A 1 87 ? 0.497 1.361 9.130 1.00 88.69 87 THR A C 1
ATOM 714 O O . THR A 1 87 ? 1.106 1.763 8.138 1.00 88.69 87 THR A O 1
ATOM 717 N N . ALA A 1 88 ? 0.691 0.126 9.611 1.00 89.25 88 ALA A N 1
ATOM 718 C CA . ALA A 1 88 ? 1.756 -0.759 9.131 1.00 89.25 88 ALA A CA 1
ATOM 719 C C . ALA A 1 88 ? 1.661 -1.063 7.624 1.00 89.25 88 ALA A C 1
ATOM 721 O O . ALA A 1 88 ? 2.676 -1.244 6.957 1.00 89.25 88 ALA A O 1
ATOM 722 N N . ILE A 1 89 ? 0.446 -1.062 7.068 1.00 93.69 89 ILE A N 1
ATOM 723 C CA . ILE A 1 89 ? 0.177 -1.298 5.641 1.00 93.69 89 ILE A CA 1
ATOM 724 C C . ILE A 1 89 ? 0.677 -0.178 4.720 1.00 93.69 89 ILE A C 1
ATOM 726 O O . ILE A 1 89 ? 0.900 -0.411 3.531 1.00 93.69 89 ILE A O 1
ATOM 730 N N . ILE A 1 90 ? 0.873 1.035 5.245 1.00 93.94 90 ILE A N 1
ATOM 731 C CA . ILE A 1 90 ? 1.260 2.198 4.440 1.00 93.94 90 ILE A CA 1
ATOM 732 C C . ILE A 1 90 ? 2.628 1.965 3.811 1.00 93.94 90 ILE A C 1
ATOM 734 O O . ILE A 1 90 ? 2.812 2.231 2.627 1.00 93.94 90 ILE A O 1
ATOM 738 N N . TYR A 1 91 ? 3.569 1.403 4.567 1.00 93.94 91 TYR A N 1
ATOM 739 C CA . TYR A 1 91 ? 4.932 1.203 4.094 1.00 93.94 91 TYR A CA 1
ATOM 740 C C . TYR A 1 91 ? 5.020 0.195 2.925 1.00 93.94 91 TYR A C 1
ATOM 742 O O . TYR A 1 91 ? 5.568 0.552 1.878 1.00 93.94 91 TYR A O 1
ATOM 750 N N . PRO A 1 92 ? 4.413 -1.011 2.997 1.00 94.81 92 PRO A N 1
ATOM 751 C CA . PRO A 1 92 ? 4.307 -1.920 1.851 1.00 94.81 92 PRO A CA 1
ATOM 752 C C . PRO A 1 92 ? 3.595 -1.322 0.634 1.00 94.81 92 PRO A C 1
ATOM 754 O O . PRO A 1 92 ? 4.044 -1.518 -0.498 1.00 94.81 92 PRO A O 1
ATOM 757 N N . LEU A 1 93 ? 2.510 -0.568 0.843 1.00 95.19 93 LEU A N 1
ATOM 758 C CA . LEU A 1 93 ? 1.797 0.101 -0.247 1.00 95.19 93 LEU A CA 1
ATOM 759 C C . LEU A 1 93 ? 2.658 1.182 -0.914 1.00 95.19 93 LEU A C 1
ATOM 761 O O . LEU A 1 93 ? 2.682 1.271 -2.139 1.00 95.19 93 LEU A O 1
ATOM 765 N N . MET A 1 94 ? 3.411 1.955 -0.131 1.00 94.88 94 MET A N 1
ATOM 766 C CA . MET A 1 94 ? 4.326 2.977 -0.640 1.00 94.88 94 MET A CA 1
ATOM 767 C C . MET A 1 94 ? 5.510 2.373 -1.394 1.00 94.88 94 MET A C 1
ATOM 769 O O . MET A 1 94 ? 5.821 2.844 -2.487 1.00 94.88 94 MET A O 1
ATOM 773 N N . LYS A 1 95 ? 6.113 1.283 -0.891 1.00 92.75 95 LYS A N 1
ATOM 774 C CA . LYS A 1 95 ? 7.120 0.505 -1.639 1.00 92.75 95 LYS A CA 1
ATOM 775 C C . LYS A 1 95 ? 6.582 0.128 -3.018 1.00 92.75 95 LYS A C 1
ATOM 777 O O . LYS A 1 95 ? 7.222 0.396 -4.031 1.00 92.75 95 LYS A O 1
ATOM 782 N N . MET A 1 96 ? 5.382 -0.448 -3.049 1.00 93.19 96 MET A N 1
ATOM 783 C CA . MET A 1 96 ? 4.708 -0.863 -4.276 1.00 93.19 96 MET A CA 1
ATOM 784 C C . MET A 1 96 ? 4.333 0.320 -5.188 1.00 93.19 96 MET A C 1
ATOM 786 O O . MET A 1 96 ? 4.343 0.202 -6.411 1.00 93.19 96 MET A O 1
ATOM 790 N N . TYR A 1 97 ? 4.035 1.488 -4.630 1.00 92.75 97 TYR A N 1
ATOM 791 C CA . TYR A 1 97 ? 3.792 2.691 -5.417 1.00 92.75 97 TYR A CA 1
ATOM 792 C C . TYR A 1 97 ? 5.079 3.206 -6.082 1.00 92.75 97 TYR A C 1
ATOM 794 O O . TYR A 1 97 ? 5.081 3.454 -7.288 1.00 92.75 97 TYR A O 1
ATOM 802 N N . THR A 1 98 ? 6.196 3.274 -5.345 1.00 91.25 98 THR A N 1
ATOM 803 C CA . THR A 1 98 ? 7.520 3.677 -5.869 1.00 91.25 98 THR A CA 1
ATOM 804 C C . THR A 1 98 ? 7.959 2.804 -7.032 1.00 91.25 98 THR A C 1
ATOM 806 O O . THR A 1 98 ? 8.370 3.285 -8.088 1.00 91.25 98 THR A O 1
ATOM 809 N N . VAL A 1 99 ? 7.805 1.506 -6.837 1.00 88.75 99 VAL A N 1
ATOM 810 C CA . VAL A 1 99 ? 7.916 0.457 -7.839 1.00 88.75 99 VAL A CA 1
ATOM 811 C C . VAL A 1 99 ? 7.189 0.825 -9.139 1.00 88.75 99 VAL A C 1
ATOM 813 O O . VAL A 1 99 ? 7.801 0.844 -10.206 1.00 88.75 99 VAL A O 1
ATOM 816 N N . CYS A 1 100 ? 5.911 1.196 -9.054 1.00 87.25 100 CYS A N 1
ATOM 817 C CA . CYS A 1 100 ? 5.103 1.555 -10.214 1.00 87.25 100 CYS A CA 1
ATOM 818 C C . CYS A 1 100 ? 5.581 2.861 -10.863 1.00 87.25 100 CYS A C 1
ATOM 820 O O . CYS A 1 100 ? 5.646 2.946 -12.086 1.00 87.25 100 CYS A O 1
ATOM 822 N N . CYS A 1 101 ? 5.973 3.857 -10.061 1.00 84.81 101 CYS A N 1
ATOM 823 C CA . CYS A 1 101 ? 6.532 5.122 -10.556 1.00 84.81 101 CYS A CA 1
ATOM 824 C C . CYS A 1 101 ? 7.865 4.944 -11.298 1.00 84.81 101 CYS A C 1
ATOM 826 O O . CYS A 1 101 ? 8.185 5.745 -12.172 1.00 84.81 101 CYS A O 1
ATOM 828 N N . SER A 1 102 ? 8.642 3.913 -10.957 1.00 80.50 102 SER A N 1
ATOM 829 C CA . SER A 1 102 ? 9.926 3.618 -11.604 1.00 80.50 102 SER A CA 1
ATOM 830 C C . SER A 1 102 ? 9.798 2.872 -12.938 1.00 80.50 102 SER A C 1
ATOM 832 O O . SER A 1 102 ? 10.790 2.706 -13.648 1.00 80.50 102 SER A O 1
ATOM 834 N N . MET A 1 103 ? 8.591 2.430 -13.309 1.00 76.06 103 MET A N 1
ATOM 835 C CA . MET A 1 103 ? 8.378 1.714 -14.563 1.00 76.06 103 MET A CA 1
ATOM 836 C C . MET A 1 103 ? 8.401 2.666 -15.760 1.00 76.06 103 MET A C 1
ATOM 838 O O . MET A 1 103 ? 7.643 3.631 -15.835 1.00 76.06 103 MET A O 1
ATOM 842 N N . LEU A 1 104 ? 9.242 2.351 -16.746 1.00 64.25 104 LEU A N 1
ATOM 843 C CA . LEU A 1 104 ? 9.254 3.052 -18.026 1.00 64.25 104 LEU A CA 1
ATOM 844 C C . LEU A 1 104 ? 7.987 2.708 -18.827 1.00 64.25 104 LEU A C 1
ATOM 846 O O . LEU A 1 104 ? 7.617 1.531 -18.913 1.00 64.25 104 LEU A O 1
ATOM 850 N N . PRO A 1 105 ? 7.332 3.695 -19.462 1.00 58.19 105 PRO A N 1
ATOM 851 C CA . PRO A 1 105 ? 6.137 3.441 -20.245 1.00 58.19 105 PRO A CA 1
ATOM 852 C C . PRO A 1 105 ? 6.475 2.606 -21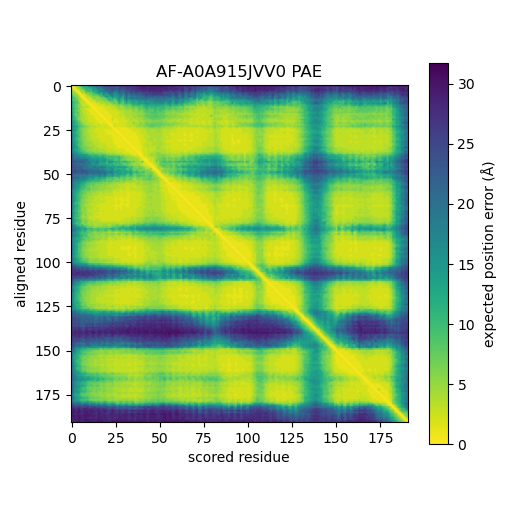.488 1.00 58.19 105 PRO A C 1
ATOM 854 O O . PRO A 1 105 ? 7.084 3.099 -22.435 1.00 58.19 105 PRO A O 1
ATOM 857 N N . SER A 1 106 ? 6.065 1.334 -21.502 1.00 55.47 106 SER A N 1
ATOM 858 C CA . SER A 1 106 ? 6.040 0.514 -22.720 1.00 55.47 106 SER A CA 1
ATOM 859 C C . SER A 1 106 ? 4.631 0.530 -23.309 1.00 55.47 106 SER A C 1
ATOM 861 O O . SER A 1 106 ? 3.654 0.432 -22.565 1.00 55.47 106 SER A O 1
ATOM 863 N N . SER A 1 107 ? 4.503 0.654 -24.630 1.00 55.47 107 SER A N 1
ATOM 864 C CA . SER A 1 107 ? 3.212 0.667 -25.329 1.00 55.47 107 SER A CA 1
ATOM 865 C C . SER A 1 107 ? 2.390 -0.590 -24.985 1.00 55.47 107 SER A C 1
ATOM 867 O O . SER A 1 107 ? 2.685 -1.670 -25.492 1.00 55.47 107 SER A O 1
ATOM 869 N N . GLY A 1 108 ? 1.401 -0.468 -24.093 1.00 58.47 108 GLY A N 1
ATOM 870 C CA . GLY A 1 108 ? 0.567 -1.576 -23.601 1.00 58.47 108 GLY A CA 1
ATOM 871 C C . GLY A 1 108 ? 0.455 -1.596 -22.075 1.00 58.47 108 GLY A C 1
ATOM 872 O O . GLY A 1 108 ? -0.587 -1.248 -21.539 1.00 58.47 108 GLY A O 1
ATOM 873 N N . VAL A 1 109 ? 1.564 -1.897 -21.394 1.00 59.31 109 VAL A N 1
ATOM 874 C CA . VAL A 1 109 ? 1.663 -2.112 -19.929 1.00 59.31 109 VAL A CA 1
ATOM 875 C C . VAL A 1 109 ? 1.398 -0.850 -19.088 1.00 59.31 109 VAL A C 1
ATOM 877 O O . VAL A 1 109 ? 1.167 -0.903 -17.881 1.00 59.31 109 VAL A O 1
ATOM 880 N N . VAL A 1 110 ? 1.428 0.317 -19.729 1.00 63.19 110 VAL A N 1
ATOM 881 C CA . VAL A 1 110 ? 1.152 1.611 -19.094 1.00 63.19 110 VAL A CA 1
ATOM 882 C C . VAL A 1 110 ? -0.238 1.640 -18.449 1.00 63.19 110 VAL A C 1
ATOM 884 O O . VAL A 1 110 ? -0.397 2.236 -17.388 1.00 63.19 110 VAL A O 1
ATOM 887 N N . SER A 1 111 ? -1.234 0.962 -19.031 1.00 72.56 111 SER A N 1
ATOM 888 C CA . SER A 1 111 ? -2.597 0.984 -18.4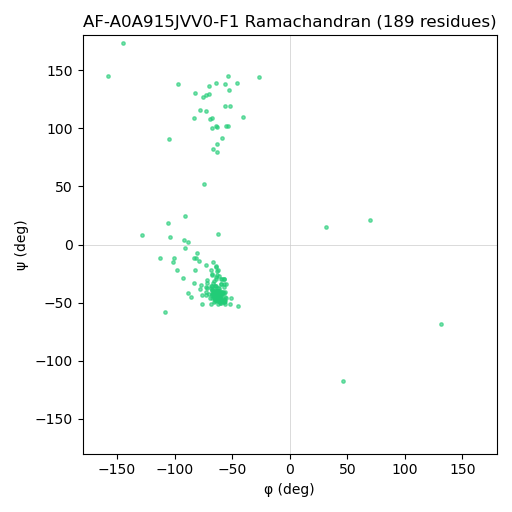92 1.00 72.56 111 SER A CA 1
ATOM 889 C C . SER A 1 111 ? -2.700 0.274 -17.140 1.00 72.56 111 SER A C 1
ATOM 891 O O . SER A 1 111 ? -3.346 0.785 -16.229 1.00 72.56 111 SER A O 1
ATOM 893 N N . GLU A 1 112 ? -2.076 -0.892 -16.978 1.00 80.88 112 GLU A N 1
ATOM 894 C CA . GLU A 1 112 ? -2.179 -1.698 -15.760 1.00 80.88 112 GLU A CA 1
ATOM 895 C C . GLU A 1 112 ? -1.419 -1.077 -14.586 1.00 80.88 112 GLU A C 1
ATOM 897 O O . GLU A 1 112 ? -1.911 -1.099 -13.456 1.00 80.88 112 GLU A O 1
ATOM 902 N N . VAL A 1 113 ? -0.258 -0.468 -14.847 1.00 84.12 113 VAL A N 1
ATOM 903 C CA . VAL A 1 113 ? 0.532 0.236 -13.823 1.00 84.12 113 VAL A CA 1
ATOM 904 C C . VAL A 1 113 ? -0.251 1.417 -13.249 1.00 84.12 113 VAL A C 1
ATOM 906 O O . VAL A 1 113 ? -0.316 1.568 -12.029 1.00 84.12 113 VAL A O 1
ATOM 909 N N . PHE A 1 114 ? -0.918 2.203 -14.100 1.00 86.00 114 PHE A N 1
ATOM 910 C CA . PHE A 1 114 ? -1.777 3.296 -13.636 1.00 86.00 114 PHE A CA 1
ATOM 911 C C . PHE A 1 114 ? -2.979 2.797 -12.829 1.00 86.00 114 PHE A C 1
ATOM 913 O O . PHE A 1 114 ? -3.368 3.433 -11.849 1.00 86.00 114 PHE A O 1
ATOM 920 N N . ILE A 1 115 ? -3.558 1.646 -13.191 1.00 89.12 115 ILE A N 1
ATOM 921 C CA . ILE A 1 115 ? -4.642 1.042 -12.403 1.00 89.12 115 ILE A CA 1
ATOM 922 C C . ILE A 1 115 ? -4.128 0.648 -11.014 1.00 89.12 115 ILE A C 1
ATOM 924 O O . ILE A 1 115 ? -4.790 0.956 -10.026 1.00 89.12 115 ILE A O 1
ATOM 928 N N . ILE A 1 116 ? -2.945 0.031 -10.919 1.00 91.00 116 ILE A N 1
ATOM 929 C CA . ILE A 1 116 ? -2.323 -0.303 -9.629 1.00 91.00 116 ILE A CA 1
ATOM 930 C C . ILE A 1 116 ? -2.090 0.956 -8.794 1.00 91.00 116 ILE A C 1
ATOM 932 O O . ILE A 1 116 ? -2.498 0.995 -7.636 1.00 91.00 116 ILE A O 1
ATOM 936 N N . GLN A 1 117 ? -1.472 1.989 -9.374 1.00 91.38 117 GLN A N 1
ATOM 937 C CA . GLN A 1 117 ? -1.226 3.258 -8.686 1.00 91.38 117 GLN A CA 1
ATOM 938 C C . GLN A 1 117 ? -2.524 3.847 -8.130 1.00 91.38 117 GLN A C 1
ATOM 940 O O . GLN A 1 117 ? -2.583 4.201 -6.954 1.00 91.38 117 GLN A O 1
ATOM 945 N N . ARG A 1 118 ? -3.591 3.865 -8.935 1.00 91.31 118 ARG A N 1
ATOM 946 C CA . ARG A 1 118 ? -4.906 4.357 -8.516 1.00 91.31 118 ARG A CA 1
ATOM 947 C C . ARG A 1 118 ? -5.528 3.515 -7.402 1.00 91.31 118 ARG A C 1
ATOM 949 O O . ARG A 1 118 ? -6.134 4.075 -6.496 1.00 91.31 118 ARG A O 1
ATOM 956 N N . GLU A 1 119 ? -5.404 2.189 -7.449 1.00 93.12 119 GLU A N 1
ATOM 957 C CA . GLU A 1 119 ? -5.907 1.319 -6.377 1.00 93.12 119 GLU A CA 1
ATOM 958 C C . GLU A 1 119 ? -5.125 1.509 -5.069 1.00 93.12 119 GLU A C 1
ATOM 960 O O . GLU A 1 119 ? -5.732 1.497 -3.999 1.00 93.12 119 GLU A O 1
ATOM 965 N N . ILE A 1 120 ? -3.810 1.749 -5.138 1.00 94.69 120 ILE A N 1
ATOM 966 C CA . ILE A 1 120 ? -2.994 2.081 -3.960 1.00 94.69 120 ILE A CA 1
ATOM 967 C C . ILE A 1 120 ? -3.435 3.420 -3.364 1.00 94.69 120 ILE A C 1
ATOM 969 O O . ILE A 1 120 ? -3.684 3.495 -2.161 1.00 94.69 120 ILE A O 1
ATOM 973 N N . VAL A 1 121 ? -3.586 4.454 -4.197 1.00 93.00 121 VAL A N 1
ATOM 974 C CA . VAL A 1 121 ? -4.101 5.765 -3.772 1.00 93.00 121 VAL A CA 1
ATOM 975 C C . VAL A 1 121 ? -5.478 5.608 -3.127 1.00 93.00 121 VAL A C 1
ATOM 977 O O . VAL A 1 121 ? -5.695 6.090 -2.022 1.00 93.00 121 VAL A O 1
ATOM 980 N N . ALA A 1 122 ?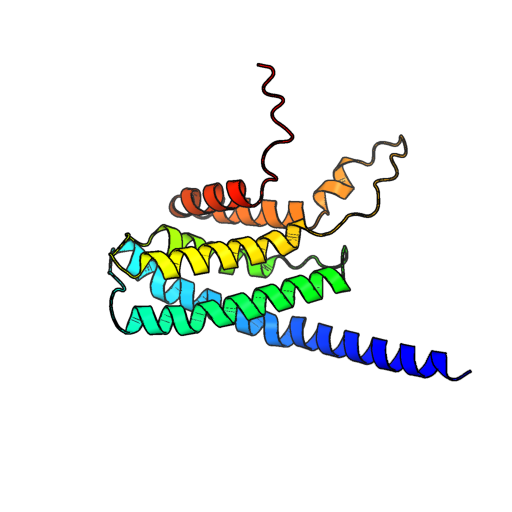 -6.395 4.864 -3.751 1.00 91.06 122 ALA A N 1
ATOM 981 C CA . ALA A 1 122 ? -7.728 4.617 -3.204 1.00 91.06 122 ALA A CA 1
ATOM 982 C C . ALA A 1 122 ? -7.698 3.870 -1.858 1.00 91.06 122 ALA A C 1
ATOM 984 O O . ALA A 1 122 ? -8.498 4.170 -0.973 1.00 91.06 122 ALA A O 1
ATOM 985 N N . ALA A 1 123 ? -6.782 2.912 -1.683 1.00 92.38 123 ALA A N 1
ATOM 986 C CA . ALA A 1 123 ? -6.589 2.228 -0.408 1.00 92.38 123 ALA A CA 1
ATOM 987 C C . ALA A 1 123 ? -6.064 3.187 0.671 1.00 92.38 123 ALA A C 1
ATOM 989 O O . ALA A 1 123 ? -6.569 3.171 1.791 1.00 92.38 123 ALA A O 1
ATOM 990 N N . LEU A 1 124 ? -5.111 4.061 0.344 1.00 91.81 124 LEU A N 1
ATOM 991 C CA . LEU A 1 124 ? -4.575 5.048 1.287 1.00 91.81 124 LEU A CA 1
ATOM 992 C C . LEU A 1 124 ? -5.574 6.175 1.595 1.00 91.81 124 LEU A C 1
ATOM 994 O O . LEU A 1 124 ? -5.632 6.637 2.731 1.00 91.81 124 LEU A O 1
ATOM 998 N N . LEU A 1 125 ? -6.443 6.536 0.648 1.00 89.44 125 LEU A N 1
ATOM 999 C CA . LEU A 1 125 ? -7.555 7.464 0.874 1.00 89.44 125 LEU A CA 1
ATOM 1000 C C . LEU A 1 125 ? -8.563 6.946 1.911 1.00 89.44 125 LEU A C 1
ATOM 1002 O O . LEU A 1 125 ? -9.260 7.740 2.534 1.00 89.44 125 LEU A O 1
ATOM 1006 N N . SER A 1 126 ? -8.627 5.636 2.170 1.00 87.44 126 SER A N 1
ATOM 1007 C CA . SER A 1 126 ? -9.488 5.116 3.244 1.00 87.44 126 SER A CA 1
ATOM 1008 C C . SER A 1 126 ? -9.091 5.642 4.633 1.00 87.44 126 SER A C 1
ATOM 1010 O O . SER A 1 126 ? -9.959 5.818 5.483 1.00 87.44 126 SER A O 1
ATOM 1012 N N . PHE A 1 127 ? -7.814 5.994 4.839 1.00 83.56 127 PHE A N 1
ATOM 1013 C CA . PHE A 1 127 ? -7.321 6.619 6.073 1.00 83.56 127 PHE A CA 1
ATOM 1014 C C . PHE A 1 127 ? -7.760 8.084 6.222 1.00 83.56 127 PHE A C 1
ATOM 1016 O O . PHE A 1 127 ? -7.702 8.629 7.322 1.00 83.56 127 PHE A O 1
ATOM 1023 N N . THR A 1 128 ? -8.186 8.730 5.131 1.00 75.81 128 THR A N 1
ATOM 1024 C CA . THR A 1 128 ? -8.540 10.159 5.094 1.00 75.81 128 THR A CA 1
ATOM 1025 C C . THR A 1 128 ? -10.048 10.399 5.161 1.00 75.81 128 THR A C 1
ATOM 1027 O O . THR A 1 128 ? -10.475 11.536 5.315 1.00 75.81 128 THR A O 1
ATOM 1030 N N . GLN A 1 129 ? -10.858 9.348 5.007 1.00 68.69 129 GLN A N 1
ATOM 1031 C CA . GLN A 1 129 ? -12.322 9.423 4.933 1.00 68.69 129 GLN A CA 1
ATOM 1032 C C . GLN A 1 129 ? -13.019 9.263 6.289 1.00 68.69 129 GLN A C 1
ATOM 1034 O O . GLN A 1 129 ? -14.247 9.219 6.337 1.00 68.69 129 GLN A O 1
ATOM 1039 N N . VAL A 1 130 ? -12.271 9.148 7.389 1.00 63.88 130 VAL A N 1
ATOM 1040 C CA . VAL A 1 130 ? -12.885 9.095 8.718 1.00 63.88 130 VAL A CA 1
ATOM 1041 C C . VAL A 1 130 ? -13.475 10.468 9.016 1.00 63.88 130 VAL A C 1
ATOM 1043 O O . VAL A 1 130 ? -12.745 11.431 9.225 1.00 63.88 130 VAL A O 1
ATOM 1046 N N . GLU A 1 131 ? -14.804 10.556 8.987 1.00 55.97 131 GLU A N 1
ATOM 1047 C CA . GLU A 1 131 ? -15.534 11.709 9.502 1.00 55.97 131 GLU A CA 1
ATOM 1048 C C . GLU A 1 131 ? -15.276 11.791 11.008 1.00 55.97 131 GLU A C 1
ATOM 1050 O O . GLU A 1 131 ? -15.857 11.027 11.788 1.00 55.97 131 GLU A O 1
ATOM 1055 N N . ASP A 1 132 ? -14.386 12.697 11.411 1.00 51.59 132 ASP A N 1
ATOM 1056 C CA . ASP A 1 132 ? -14.278 13.095 12.809 1.00 51.59 132 ASP A CA 1
ATOM 1057 C C . ASP A 1 132 ? -15.665 13.592 13.272 1.00 51.59 132 ASP A C 1
ATOM 1059 O O . ASP A 1 132 ? -16.353 14.306 12.525 1.00 51.59 132 ASP A O 1
ATOM 1063 N N . PRO A 1 133 ? -16.127 13.237 14.485 1.00 48.28 133 PRO A N 1
ATOM 1064 C CA . PRO A 1 133 ? -17.301 13.868 15.067 1.00 48.28 133 PRO A CA 1
ATOM 1065 C C . PRO A 1 133 ? -17.088 15.388 15.061 1.00 48.28 133 PRO A C 1
ATOM 1067 O O . PRO A 1 133 ? -15.952 15.842 15.219 1.00 48.28 133 PRO A O 1
ATOM 1070 N N . PRO A 1 134 ? -18.152 16.190 14.856 1.00 42.88 134 PRO A N 1
ATOM 1071 C CA . PRO A 1 134 ? -18.017 17.631 14.717 1.00 42.88 134 PRO A CA 1
ATOM 1072 C C . PRO A 1 134 ? -17.211 18.158 15.895 1.00 42.88 134 PRO A C 1
ATOM 1074 O O . PRO A 1 134 ? -17.617 17.980 17.046 1.00 42.88 134 PRO A O 1
ATOM 1077 N N . VAL A 1 135 ? -16.058 18.762 15.591 1.00 48.56 135 VAL A N 1
ATOM 1078 C CA . VAL A 1 135 ? -15.216 19.443 16.570 1.00 48.56 135 VAL A CA 1
ATOM 1079 C C . VAL A 1 135 ? -16.121 20.443 17.270 1.00 48.56 135 VAL A C 1
ATOM 1081 O O . VAL A 1 135 ? -16.480 21.478 16.707 1.00 48.56 135 VAL A O 1
ATOM 1084 N N . VAL A 1 136 ? -16.558 20.108 18.483 1.00 42.47 136 VAL A N 1
ATOM 1085 C CA . VAL A 1 136 ? -17.212 21.070 19.356 1.00 42.47 136 VAL A CA 1
ATOM 1086 C C . VAL A 1 136 ? -16.100 22.040 19.707 1.00 42.47 136 VAL A C 1
ATOM 1088 O O . VAL A 1 136 ? -15.211 21.714 20.492 1.00 42.47 136 VAL A O 1
ATOM 1091 N N . ILE A 1 137 ? -16.089 23.186 19.026 1.00 44.31 137 ILE A N 1
ATOM 1092 C CA . ILE A 1 137 ? -15.171 24.288 19.293 1.00 44.31 137 ILE A CA 1
ATOM 1093 C C . ILE A 1 137 ? -15.552 24.827 20.674 1.00 44.31 137 ILE A C 1
ATOM 1095 O O . ILE A 1 137 ? -16.328 25.768 20.801 1.00 44.31 137 ILE A O 1
ATOM 1099 N N . ASN A 1 138 ? -15.063 24.166 21.716 1.00 42.47 138 ASN A N 1
ATOM 1100 C CA . ASN A 1 138 ? -14.973 24.747 23.038 1.00 42.47 138 ASN A CA 1
ATOM 1101 C C . ASN A 1 138 ? -13.687 25.577 23.042 1.00 42.47 138 ASN A C 1
ATOM 1103 O O . ASN A 1 138 ? -12.638 25.102 22.607 1.00 42.47 138 ASN A O 1
ATOM 1107 N N . ASP A 1 139 ? -13.801 26.822 23.493 1.00 47.81 139 ASP A N 1
ATOM 1108 C CA . ASP A 1 139 ? -12.794 27.896 23.454 1.00 47.81 139 ASP A CA 1
ATOM 1109 C C . ASP A 1 139 ? -11.496 27.608 24.250 1.00 47.81 139 ASP A C 1
ATOM 1111 O O . ASP A 1 139 ? -10.635 28.473 24.405 1.00 47.81 139 ASP A O 1
ATOM 1115 N N . ASP A 1 140 ? -11.308 26.380 24.732 1.00 42.72 140 ASP A N 1
ATOM 1116 C CA . ASP A 1 140 ? -10.191 25.974 25.573 1.00 42.72 140 ASP A CA 1
ATOM 1117 C C . ASP A 1 140 ? -9.174 25.149 24.767 1.00 42.72 140 ASP A C 1
ATOM 1119 O O . ASP A 1 140 ? -9.292 23.937 24.635 1.00 42.72 140 ASP A O 1
ATOM 1123 N N . CYS A 1 141 ? -8.185 25.838 24.188 1.00 43.53 141 CYS A N 1
ATOM 1124 C CA . CYS A 1 141 ? -6.756 25.493 24.018 1.00 43.53 141 CYS A CA 1
ATOM 1125 C C . CYS A 1 141 ? -6.233 24.030 23.848 1.00 43.53 141 CYS A C 1
ATOM 1127 O O . CYS A 1 141 ? -5.020 23.831 23.923 1.00 43.53 141 CYS A O 1
ATOM 1129 N N . GLU A 1 142 ? -7.038 23.006 23.548 1.00 45.31 142 GLU A N 1
ATOM 1130 C CA . GLU A 1 142 ? -6.589 21.607 23.345 1.00 45.31 142 GLU A CA 1
ATOM 1131 C C . GLU A 1 142 ? -6.582 21.153 21.868 1.00 45.31 142 GLU A C 1
ATOM 1133 O O . GLU A 1 142 ? -6.476 19.971 21.543 1.00 45.31 142 GLU A O 1
ATOM 1138 N N . GLN A 1 143 ? -6.588 22.113 20.945 1.00 48.56 143 GLN A N 1
ATOM 1139 C CA . GLN A 1 143 ? -6.565 21.919 19.488 1.00 48.56 143 GLN A CA 1
ATOM 1140 C C . GLN A 1 143 ? -5.388 21.067 18.922 1.00 48.56 143 GLN A C 1
ATOM 1142 O O . GLN A 1 143 ? -5.606 20.335 17.956 1.00 48.56 143 GLN A O 1
ATOM 1147 N N . PRO A 1 144 ? -4.141 21.075 19.457 1.00 48.44 144 PRO A N 1
ATOM 1148 C CA . PRO A 1 144 ? -3.023 20.397 18.784 1.00 48.44 144 PRO A CA 1
ATOM 1149 C C . PRO A 1 144 ? -2.910 18.885 19.054 1.00 48.44 144 PRO A C 1
ATOM 1151 O O . PRO A 1 144 ? -2.119 18.223 18.380 1.00 48.44 144 PRO A O 1
ATOM 1154 N N . LYS A 1 145 ? -3.645 18.322 20.027 1.00 46.56 145 LYS A N 1
ATOM 1155 C CA . LYS A 1 145 ? -3.596 16.875 20.328 1.00 46.56 145 LYS A CA 1
ATOM 1156 C C . LYS A 1 145 ? -4.555 16.069 19.452 1.00 46.56 145 LYS A C 1
ATOM 1158 O O . LYS A 1 145 ? -4.127 15.080 18.869 1.00 46.56 145 LYS A O 1
ATOM 1163 N N . ALA A 1 146 ? -5.791 16.544 19.283 1.00 52.44 146 ALA A N 1
ATOM 1164 C CA . ALA A 1 146 ? -6.807 15.871 18.470 1.00 52.44 146 ALA A CA 1
ATOM 1165 C C . ALA A 1 146 ? -6.367 15.708 17.003 1.00 52.44 146 ALA A C 1
ATOM 1167 O O . ALA A 1 146 ? -6.484 14.629 16.432 1.00 52.44 146 ALA A O 1
ATOM 1168 N N . VAL A 1 147 ? -5.739 16.736 16.418 1.00 54.62 147 VAL A N 1
ATOM 1169 C CA . VAL A 1 147 ? -5.235 16.674 15.034 1.00 54.62 147 VAL A CA 1
ATOM 1170 C C . VAL A 1 147 ? -4.081 15.676 14.896 1.00 54.62 147 VAL A C 1
ATOM 1172 O O . VAL A 1 147 ? -4.055 14.908 13.940 1.00 54.62 147 VAL A O 1
ATOM 1175 N N . ARG A 1 148 ? -3.152 15.618 15.862 1.00 52.25 148 ARG A N 1
ATOM 1176 C CA . ARG A 1 148 ? -2.023 14.663 15.843 1.00 52.25 148 ARG A CA 1
ATOM 1177 C C . ARG A 1 148 ? -2.456 13.206 16.002 1.00 52.25 148 ARG A C 1
ATOM 1179 O O . ARG A 1 148 ? -1.731 12.322 15.555 1.00 52.25 148 ARG A O 1
ATOM 1186 N N . GLU A 1 149 ? -3.603 12.969 16.630 1.00 61.59 149 GLU A N 1
ATOM 1187 C CA . GLU A 1 149 ? -4.194 11.639 16.799 1.00 61.59 149 GLU A CA 1
ATOM 1188 C C . GLU A 1 149 ? -5.158 11.248 15.672 1.00 61.59 149 GLU A C 1
ATOM 1190 O O . GLU A 1 149 ? -5.628 10.112 15.653 1.00 61.59 149 GLU A O 1
ATOM 1195 N N . SER A 1 150 ? -5.425 12.134 14.707 1.00 76.81 150 SER A N 1
ATOM 1196 C CA . SER A 1 150 ? -6.226 11.770 13.536 1.00 76.81 150 SER A CA 1
ATOM 1197 C C . SER A 1 150 ? -5.517 10.694 12.707 1.00 76.81 150 SER A C 1
ATOM 1199 O O . SER A 1 150 ? -4.302 10.745 12.477 1.00 76.81 150 SER A O 1
ATOM 1201 N N . LEU A 1 151 ? -6.292 9.725 12.214 1.00 81.31 151 LEU A N 1
ATOM 1202 C CA . LEU A 1 151 ? -5.793 8.630 11.379 1.00 81.31 151 LEU A CA 1
ATOM 1203 C C . LEU A 1 151 ? -5.083 9.154 10.116 1.00 81.31 151 LEU A C 1
ATOM 1205 O O . LEU A 1 151 ? -4.040 8.633 9.719 1.00 81.31 151 LEU A O 1
ATOM 1209 N N . TRP A 1 152 ? -5.598 10.247 9.547 1.00 84.31 152 TRP A N 1
ATOM 1210 C CA . TRP A 1 152 ? -4.978 10.974 8.440 1.00 84.31 152 TRP A CA 1
ATOM 1211 C C . TRP A 1 152 ? -3.580 11.497 8.790 1.00 84.31 152 TRP A C 1
ATOM 1213 O O . TRP A 1 152 ? -2.637 11.291 8.025 1.00 84.31 152 TRP A O 1
ATOM 1223 N N . THR A 1 153 ? -3.408 12.126 9.958 1.00 83.50 153 THR A N 1
ATOM 1224 C CA . THR A 1 153 ? -2.098 12.657 10.365 1.00 83.50 153 THR A CA 1
ATOM 1225 C C . THR A 1 153 ? -1.099 11.532 10.610 1.00 83.50 153 THR A C 1
ATOM 1227 O O . THR A 1 153 ? 0.055 11.648 10.195 1.00 83.50 153 THR A O 1
ATOM 1230 N N . MET A 1 154 ? -1.526 10.417 11.213 1.00 86.31 154 MET A N 1
ATOM 1231 C CA . MET A 1 154 ? -0.666 9.235 11.353 1.00 86.31 154 MET A CA 1
ATOM 1232 C C . MET A 1 154 ? -0.241 8.686 9.986 1.00 86.31 154 MET A C 1
ATOM 1234 O O . MET A 1 154 ? 0.935 8.372 9.796 1.00 86.31 154 MET A O 1
ATOM 1238 N N . ALA A 1 155 ? -1.167 8.628 9.024 1.00 88.75 155 ALA A N 1
ATOM 1239 C CA . ALA A 1 155 ? -0.870 8.171 7.673 1.00 88.75 155 ALA A CA 1
ATOM 1240 C C . ALA A 1 155 ? 0.135 9.083 6.953 1.00 88.75 155 ALA A C 1
ATOM 1242 O O . ALA A 1 155 ? 1.104 8.599 6.365 1.00 88.75 155 ALA A O 1
ATOM 1243 N N . LEU A 1 156 ? -0.039 10.403 7.060 1.00 89.31 156 LEU A N 1
ATOM 1244 C CA . LEU A 1 156 ? 0.903 11.375 6.507 1.00 89.31 156 LEU A CA 1
ATOM 1245 C C . LEU A 1 156 ? 2.285 11.284 7.145 1.00 89.31 156 LEU A C 1
ATOM 1247 O O . LEU A 1 156 ? 3.284 11.311 6.431 1.00 89.31 156 LEU A O 1
ATOM 1251 N N . ILE A 1 157 ? 2.360 11.163 8.473 1.00 90.38 157 ILE A N 1
ATOM 1252 C CA . ILE A 1 157 ? 3.635 10.997 9.178 1.00 90.38 157 ILE A CA 1
ATOM 1253 C C . ILE A 1 157 ? 4.369 9.761 8.651 1.00 90.38 157 ILE A C 1
ATOM 1255 O O . ILE A 1 157 ? 5.576 9.824 8.427 1.00 90.38 157 ILE A O 1
ATOM 1259 N N . GLU A 1 158 ? 3.660 8.659 8.414 1.00 91.88 158 GLU A N 1
ATOM 1260 C CA . GLU A 1 158 ? 4.269 7.434 7.899 1.00 91.88 158 GLU A CA 1
ATOM 1261 C C . GLU A 1 158 ? 4.771 7.588 6.454 1.00 91.88 158 GLU A C 1
ATOM 1263 O O . GLU A 1 158 ? 5.879 7.158 6.137 1.00 91.88 158 GLU A O 1
ATOM 1268 N N . ILE A 1 159 ? 4.031 8.298 5.597 1.00 92.81 159 ILE A N 1
ATOM 1269 C CA . ILE A 1 159 ? 4.491 8.646 4.240 1.00 92.81 159 ILE A CA 1
ATOM 1270 C C . ILE A 1 159 ? 5.733 9.548 4.294 1.00 92.81 159 ILE A C 1
ATOM 1272 O O . ILE A 1 159 ? 6.684 9.340 3.538 1.00 92.81 159 ILE A O 1
ATOM 1276 N N . MET A 1 160 ? 5.768 10.523 5.207 1.00 91.94 160 MET A N 1
ATOM 1277 C CA . MET A 1 160 ? 6.931 11.395 5.404 1.00 91.94 160 MET A CA 1
ATOM 1278 C C . MET A 1 160 ? 8.164 10.611 5.869 1.00 91.94 160 MET A C 1
ATOM 1280 O O . MET A 1 160 ? 9.263 10.869 5.378 1.00 91.94 160 MET A O 1
ATOM 1284 N N . LYS A 1 161 ? 7.993 9.630 6.768 1.00 93.44 161 LYS A N 1
ATOM 1285 C CA . LYS A 1 161 ? 9.078 8.719 7.166 1.00 93.44 161 LYS A CA 1
ATOM 1286 C C . LYS A 1 161 ? 9.574 7.897 5.980 1.00 93.44 161 LYS A C 1
ATOM 1288 O O . LYS A 1 161 ? 10.773 7.878 5.736 1.00 93.44 161 LYS A O 1
ATOM 1293 N N . PHE A 1 162 ? 8.663 7.310 5.199 1.00 93.25 162 PHE A N 1
ATOM 1294 C CA . PHE A 1 162 ? 9.013 6.542 4.000 1.00 93.25 162 PHE A CA 1
ATOM 1295 C C . PHE A 1 162 ? 9.835 7.363 2.997 1.00 93.25 162 PHE A C 1
ATOM 1297 O O . PHE A 1 162 ? 10.799 6.864 2.415 1.00 93.25 162 PHE A O 1
ATOM 1304 N N . MET A 1 163 ? 9.491 8.640 2.800 1.00 92.69 163 MET A N 1
ATOM 1305 C CA . MET A 1 163 ? 10.302 9.535 1.972 1.00 92.69 163 MET A CA 1
ATOM 1306 C C . MET A 1 163 ? 11.705 9.731 2.548 1.00 92.69 163 MET A C 1
ATOM 1308 O O . MET A 1 163 ? 12.669 9.739 1.790 1.00 92.69 163 MET A O 1
ATOM 1312 N N . GLY A 1 164 ? 11.827 9.864 3.870 1.00 91.31 164 GLY A N 1
ATOM 1313 C CA . GLY A 1 164 ? 13.105 10.042 4.559 1.00 91.31 164 GLY A CA 1
ATOM 1314 C C . GLY A 1 164 ? 14.078 8.865 4.426 1.00 91.31 164 GLY A C 1
ATOM 1315 O O . GLY A 1 164 ? 15.283 9.081 4.538 1.00 91.31 164 GLY A O 1
ATOM 1316 N N . ASP A 1 165 ? 13.589 7.655 4.143 1.00 91.81 165 ASP A N 1
ATOM 1317 C CA . ASP A 1 165 ? 14.429 6.453 4.058 1.00 91.81 165 ASP A CA 1
ATOM 1318 C C . ASP A 1 165 ? 15.381 6.455 2.854 1.00 91.81 165 ASP A C 1
ATOM 1320 O O . ASP A 1 165 ? 16.503 5.953 2.945 1.00 91.81 165 ASP A O 1
ATOM 1324 N N . ALA A 1 166 ? 14.951 6.995 1.709 1.00 87.56 166 ALA A N 1
ATOM 1325 C CA . ALA A 1 166 ? 15.762 7.015 0.496 1.00 87.56 166 ALA A CA 1
ATOM 1326 C C . ALA A 1 166 ? 15.329 8.111 -0.485 1.00 87.56 166 ALA A C 1
ATOM 1328 O O . ALA A 1 166 ? 14.146 8.350 -0.705 1.00 87.56 166 ALA A O 1
ATOM 1329 N N . ILE A 1 167 ? 16.299 8.706 -1.188 1.00 85.19 167 ILE A N 1
ATOM 1330 C CA . ILE A 1 167 ? 16.051 9.770 -2.182 1.00 85.19 167 ILE A CA 1
ATOM 1331 C C . ILE A 1 167 ? 15.138 9.284 -3.321 1.00 85.19 167 ILE A C 1
ATOM 1333 O O . ILE A 1 167 ? 14.312 10.042 -3.828 1.00 85.19 167 ILE A O 1
ATOM 1337 N N . CYS A 1 168 ? 15.236 8.008 -3.710 1.00 82.81 168 CYS A N 1
ATOM 1338 C CA . CYS A 1 168 ? 14.379 7.424 -4.747 1.00 82.81 168 CYS A CA 1
ATOM 1339 C C . CYS A 1 168 ? 12.887 7.392 -4.364 1.00 82.81 168 CYS A C 1
ATOM 1341 O O . CYS A 1 168 ? 12.040 7.316 -5.253 1.00 82.81 168 CYS A O 1
ATOM 1343 N N . ASN A 1 169 ? 12.553 7.523 -3.077 1.00 89.94 169 ASN A N 1
ATOM 1344 C CA . ASN A 1 169 ? 11.174 7.560 -2.600 1.00 89.94 169 ASN A CA 1
ATOM 1345 C C . ASN A 1 169 ? 10.526 8.940 -2.752 1.00 89.94 169 ASN A C 1
ATOM 1347 O O . ASN A 1 169 ? 9.311 9.046 -2.613 1.00 89.94 169 ASN A O 1
ATOM 1351 N N . PHE A 1 170 ? 11.287 9.999 -3.053 1.00 90.44 170 PHE A N 1
ATOM 1352 C CA . PHE A 1 170 ? 10.747 11.362 -3.097 1.00 90.44 170 PHE A CA 1
ATOM 1353 C C . PHE A 1 170 ? 9.677 11.527 -4.176 1.00 90.44 170 PHE A C 1
ATOM 1355 O O . PHE A 1 170 ? 8.614 12.070 -3.900 1.00 90.44 170 PHE A O 1
ATOM 1362 N N . VAL A 1 171 ? 9.920 11.030 -5.393 1.00 88.62 171 VAL A N 1
ATOM 1363 C CA . VAL A 1 171 ? 8.953 11.143 -6.502 1.00 88.62 171 VAL A CA 1
ATOM 1364 C C . VAL A 1 171 ? 7.637 10.451 -6.143 1.00 88.62 171 VAL A C 1
ATOM 1366 O O . VAL A 1 171 ? 6.559 11.016 -6.315 1.00 88.62 171 VAL A O 1
ATOM 1369 N N . ALA A 1 172 ? 7.741 9.245 -5.590 1.00 90.19 172 ALA A N 1
ATOM 1370 C CA . ALA A 1 172 ? 6.608 8.451 -5.146 1.00 90.19 172 ALA A CA 1
ATOM 1371 C C . ALA A 1 172 ? 5.855 9.125 -3.988 1.00 90.19 172 ALA A C 1
ATOM 1373 O O . ALA A 1 172 ? 4.633 9.237 -4.012 1.00 90.19 172 ALA A O 1
ATOM 1374 N N . GLY A 1 173 ? 6.587 9.627 -2.995 1.00 91.50 173 GLY A N 1
ATOM 1375 C CA . GLY A 1 173 ? 6.025 10.308 -1.838 1.00 91.50 173 GLY A CA 1
ATOM 1376 C C . GLY A 1 173 ? 5.326 11.616 -2.191 1.00 91.50 173 GLY A C 1
ATOM 1377 O O . GLY A 1 173 ? 4.185 11.809 -1.78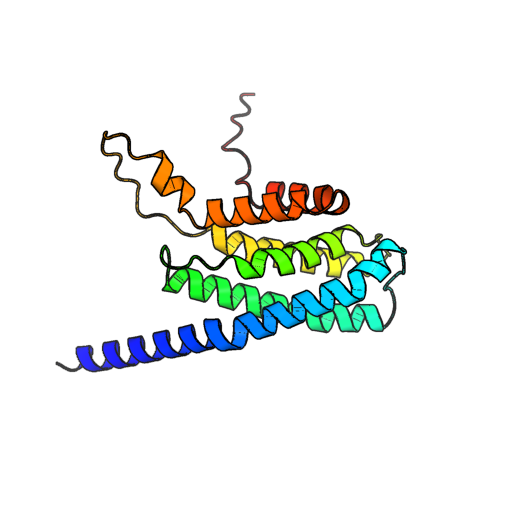6 1.00 91.50 173 GLY A O 1
ATOM 1378 N N . PHE A 1 174 ? 5.940 12.480 -3.006 1.00 91.06 174 PHE A N 1
ATOM 1379 C CA . PHE A 1 174 ? 5.294 13.714 -3.461 1.00 91.06 174 PHE A CA 1
ATOM 1380 C C . PHE A 1 174 ? 4.061 13.438 -4.320 1.00 91.06 174 PHE A C 1
ATOM 1382 O O . PHE A 1 174 ? 3.043 14.097 -4.124 1.00 91.06 174 PHE A O 1
ATOM 1389 N N . GLY A 1 175 ? 4.123 12.444 -5.214 1.00 90.12 175 GLY A N 1
ATOM 1390 C CA . GLY A 1 175 ? 2.959 12.021 -5.995 1.00 90.12 175 GLY A CA 1
ATOM 1391 C C . GLY A 1 175 ? 1.819 11.511 -5.109 1.00 90.12 175 GLY A C 1
ATOM 1392 O O . GLY A 1 175 ? 0.666 11.872 -5.316 1.00 90.12 175 GLY A O 1
ATOM 1393 N N . MET A 1 176 ? 2.132 10.730 -4.073 1.00 91.81 176 MET A N 1
ATOM 1394 C CA . MET A 1 176 ? 1.124 10.272 -3.115 1.00 91.81 176 MET A CA 1
ATOM 1395 C C . MET A 1 176 ? 0.529 11.436 -2.317 1.00 91.81 176 MET A C 1
ATOM 1397 O O . MET A 1 176 ? -0.684 11.529 -2.162 1.00 91.81 176 MET A O 1
ATOM 1401 N N . LEU A 1 177 ? 1.368 12.358 -1.837 1.00 90.56 177 LEU A N 1
ATOM 1402 C CA . LEU A 1 177 ? 0.907 13.537 -1.108 1.00 90.56 177 LEU A CA 1
ATOM 1403 C C . LEU A 1 177 ? -0.009 14.415 -1.965 1.00 90.56 177 LEU A C 1
ATOM 1405 O O . LEU A 1 177 ? -1.013 14.893 -1.451 1.00 90.56 177 LEU A O 1
ATOM 1409 N N . SER A 1 178 ? 0.284 14.601 -3.256 1.00 89.44 178 SER A N 1
ATOM 1410 C CA . SER A 1 178 ? -0.593 15.384 -4.135 1.00 89.44 178 SER A CA 1
ATOM 1411 C C . SER A 1 178 ? -1.975 14.761 -4.331 1.00 89.44 178 SER A C 1
ATOM 1413 O O . SER A 1 178 ? -2.933 15.501 -4.521 1.00 89.44 178 SER A O 1
ATOM 1415 N N . GLU A 1 179 ? -2.085 13.434 -4.259 1.00 88.88 179 GLU A N 1
ATOM 1416 C CA . GLU A 1 179 ? -3.360 12.714 -4.379 1.00 88.88 179 GLU A CA 1
ATOM 1417 C C . GLU A 1 179 ? -4.135 12.660 -3.050 1.00 88.88 179 GLU A C 1
ATOM 1419 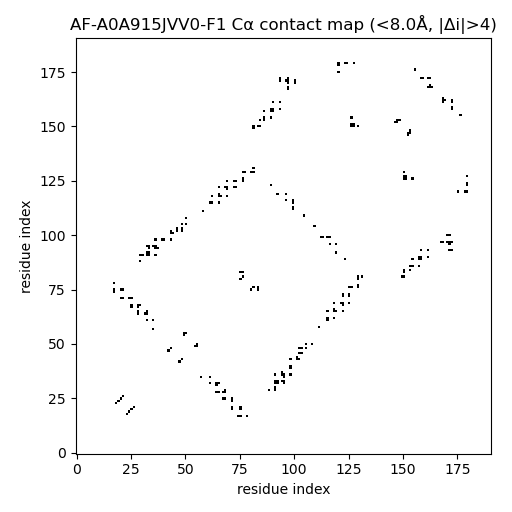O O . GLU A 1 179 ? -5.364 12.670 -3.041 1.00 88.88 179 GLU A O 1
ATOM 1424 N N . LEU A 1 180 ? -3.428 12.597 -1.915 1.00 84.44 180 LEU A N 1
ATOM 1425 C CA . LEU A 1 180 ? -4.034 12.535 -0.577 1.00 84.44 180 LEU A CA 1
ATOM 1426 C C . LEU A 1 180 ? -4.437 13.902 -0.023 1.00 84.44 180 LEU A C 1
ATOM 1428 O O . LEU A 1 180 ? -5.256 13.980 0.896 1.00 84.44 180 LEU A O 1
ATOM 1432 N N . LEU A 1 181 ? -3.838 14.980 -0.528 1.00 75.12 181 LEU A N 1
ATOM 1433 C CA . LEU A 1 181 ? -4.241 16.326 -0.163 1.00 75.12 181 LEU A CA 1
ATOM 1434 C C . LEU A 1 181 ? -5.588 16.633 -0.829 1.00 75.12 181 LEU A C 1
ATOM 1436 O O . LEU A 1 181 ? -5.712 16.475 -2.044 1.00 75.12 181 LEU A O 1
ATOM 1440 N N . PRO A 1 182 ? -6.598 17.108 -0.076 1.00 62.31 182 PRO A N 1
ATOM 1441 C CA . PRO A 1 182 ? -7.801 17.629 -0.699 1.00 62.31 182 PRO A CA 1
ATOM 1442 C C . PRO A 1 182 ? -7.371 18.746 -1.651 1.00 62.31 182 PRO A C 1
ATOM 1444 O O . PRO A 1 182 ? -6.735 19.717 -1.230 1.00 62.31 182 PRO A O 1
ATOM 1447 N N . LEU A 1 183 ? -7.670 18.576 -2.943 1.00 51.81 183 LEU A N 1
ATOM 1448 C CA . LEU A 1 183 ? -7.452 19.607 -3.955 1.00 51.81 183 LEU A CA 1
ATOM 1449 C C . LEU A 1 183 ? -7.971 20.944 -3.411 1.00 51.81 183 LEU A C 1
ATOM 1451 O O . LEU A 1 183 ? -9.007 20.959 -2.735 1.00 51.81 183 LEU A O 1
ATOM 1455 N N . PRO A 1 184 ? -7.249 22.052 -3.648 1.00 47.47 184 PRO A N 1
ATOM 1456 C CA . PRO A 1 184 ? -7.516 23.299 -2.961 1.00 47.47 184 PRO A CA 1
ATOM 1457 C C . PRO A 1 184 ? -8.988 23.692 -3.095 1.00 47.47 184 PRO A C 1
ATOM 1459 O O . PRO A 1 184 ? -9.568 23.663 -4.184 1.00 47.47 184 PRO A O 1
ATOM 1462 N N . LEU A 1 185 ? -9.546 24.055 -1.937 1.00 44.16 185 LEU A N 1
ATOM 1463 C CA . LEU A 1 185 ? -10.758 24.844 -1.727 1.00 44.16 185 LEU A CA 1
ATOM 1464 C C . LEU A 1 185 ? -11.028 25.789 -2.905 1.00 44.16 185 LEU A C 1
ATOM 1466 O O . LEU A 1 185 ? -10.069 26.339 -3.450 1.00 44.16 185 LEU A O 1
ATOM 1470 N N . PRO A 1 186 ? -12.310 26.004 -3.269 1.00 40.44 186 PRO A N 1
ATOM 1471 C CA . PRO A 1 186 ? -12.725 26.652 -4.506 1.00 40.44 186 PRO A CA 1
ATOM 1472 C C . PRO A 1 186 ? -11.824 27.837 -4.822 1.00 40.44 186 PRO A C 1
ATOM 1474 O O . PRO A 1 186 ? -11.871 28.865 -4.144 1.00 40.44 186 PRO A O 1
ATOM 1477 N N . LEU A 1 187 ? -11.002 27.678 -5.861 1.00 45.03 187 LEU A N 1
ATOM 1478 C CA . LEU A 1 187 ? -10.378 28.792 -6.547 1.00 45.03 187 LEU A CA 1
ATOM 1479 C C . LEU A 1 187 ? -11.541 29.648 -7.041 1.00 45.03 187 LEU A C 1
ATOM 1481 O O . LEU A 1 187 ? -12.098 29.403 -8.110 1.00 45.03 187 LEU A O 1
ATOM 1485 N N . GLN A 1 188 ? -11.953 30.626 -6.235 1.00 48.28 188 GLN A N 1
ATOM 1486 C CA . GLN A 1 188 ? -12.711 31.763 -6.720 1.00 48.28 188 GLN A CA 1
ATOM 1487 C C . GLN A 1 188 ? -11.780 32.492 -7.686 1.00 48.28 188 GLN A C 1
ATOM 1489 O O . GLN A 1 188 ? -11.125 33.473 -7.339 1.00 48.28 188 GLN A O 1
ATOM 1494 N N . ALA A 1 189 ? -11.694 31.969 -8.907 1.00 45.12 189 ALA A N 1
ATOM 1495 C CA . ALA A 1 189 ? -11.258 32.707 -10.064 1.00 45.12 189 ALA A CA 1
ATOM 1496 C C . ALA A 1 189 ? -12.297 33.813 -10.249 1.00 45.12 189 ALA A C 1
ATOM 1498 O O . ALA A 1 189 ? -13.313 33.637 -10.920 1.00 45.12 189 ALA A O 1
ATOM 1499 N N . LYS A 1 190 ? -12.090 34.938 -9.560 1.00 41.19 190 LYS A N 1
ATOM 1500 C CA . LYS A 1 190 ? -12.704 36.195 -9.964 1.00 41.19 190 LYS A CA 1
ATOM 1501 C C . LYS A 1 190 ? -12.130 36.516 -11.341 1.00 41.19 190 LYS A C 1
ATOM 1503 O O . LYS A 1 190 ? -10.968 36.903 -11.445 1.00 41.19 190 LYS A O 1
ATOM 1508 N N . ALA A 1 191 ? -12.935 36.234 -12.361 1.00 39.16 191 ALA A N 1
ATOM 1509 C CA . ALA A 1 191 ? -12.866 36.905 -13.649 1.00 39.16 191 ALA A CA 1
ATOM 1510 C C . ALA A 1 191 ? -13.191 38.396 -13.478 1.00 39.16 191 ALA A C 1
ATOM 1512 O O . ALA A 1 191 ? -13.954 38.725 -12.535 1.00 39.16 191 ALA A O 1
#

pLDDT: mean 78.53, std 16.66, range [39.16, 95.75]

Foldseek 3Di:
DPVVVVVVVVVVVLVVVLCCLVPPLQVVLLVQLLVLLVVCVVVLVVQNDPPDPVVVVSLVSQVVSLVSLLVSLLSNCVVCVLNDQDLVSLLSLLSNLLSLVSHDDDVPSVVSSVVSNVSSLSSLLSLVPRDDDPPPPDVDDPPPPVVCSRSLNSSLVVLVVSCVVDVSSVVSSVVSVVSNDDDDDDPPPPD

Sequence (191 aa):
MRFTGIFKEELKYKYAIMQALYFDILPVATQIIEKLAELHSLNWQQGISLNNRCGSIFYACVLPTLSIIKHCLCYLINCRKEEFRDTAIIYPLMKMYTVCCSMLPSSGVVSEVFIIQREIVAALLSFTQVEDPPVVINDDCEQPKAVRESLWTMALIEIMKFMGDAICNFVAGFGMLSELLPLPLPLQAKA

Nearest PDB structures (foldseek):
  4tx5-assembly1_B  TM=3.402E-01  e=3.616E+00  Homo sapiens
  1few-assembly1_A  TM=3.525E-01  e=6.707E+00  Homo sapiens
  6jx6-assembly1_D  TM=3.305E-01  e=5.816E+00  Homo sapiens
  8auw-assembly1_D  TM=3.009E-01  e=5.043E+00  Homo sapiens

Secondary structure (DSSP, 8-state):
--HHHHHHHHHHHHHHHHHHIIIIIHHHHHHHHHHHHHHHHHHHHTT----SHHHHHHHHHHHHHHHHHHHHHHHHHHHHGGG----TTHHHHHHHHHHHHT----TTTHHHHHHHHHHHHHHHHTTT---PPP----SSS-HHHHHHTSHHHHHHHHHHHHHHH-TTHHHHHHHHHHHHS---S------

InterPro domains:
  IPR026736 Protein virilizer [PTHR23185] (55-189)

Solvent-accessible surface area (backbone atoms only — not comparable to full-atom values): 11010 Å² total; per-residue (Å²): 139,68,65,72,60,54,56,52,51,54,50,52,51,54,49,52,52,50,47,46,38,62,71,52,48,41,53,52,40,44,50,52,44,33,52,55,28,58,73,40,46,62,44,36,76,70,66,58,79,53,92,46,75,68,34,56,51,48,53,66,52,47,53,61,40,49,52,50,44,30,52,42,47,47,52,48,39,71,74,44,45,88,75,45,80,84,56,75,62,53,57,37,50,48,50,38,37,30,47,51,69,52,55,77,84,47,98,70,64,49,60,60,46,53,50,49,47,50,50,49,51,56,38,58,45,48,47,63,65,66,78,71,74,81,81,77,84,61,95,67,93,61,70,75,57,62,55,61,68,32,49,42,45,51,48,51,51,50,48,54,51,56,29,70,75,38,80,81,30,42,66,37,38,53,55,49,49,63,70,69,42,79,74,78,73,84,76,78,74,78,124